Protein 3ZGH (pdb70)

GO terms:
  GO:0009275 Gram-positive-bacterium-type cell wall (C, IDA)
  GO:0044010 single-species biofilm formation (P, IDA)
  GO:0009986 cell surface (C, EXP)
  GO:0052031 symbiont-mediated perturbation of host defense response (P, IMP)
  GO:0005515 protein binding (F, IPI)

Structure (mmCIF, N/CA/C/O backbone):
data_3ZGH
#
_entry.id   3ZGH
#
_cell.length_a   74.510
_cell.length_b   74.510
_cell.length_c   121.190
_cell.angle_alpha   90.00
_cell.angle_beta   90.00
_cell.angle_gamma   90.00
#
_symmetry.space_group_name_H-M   'P 41 2 2'
#
loop_
_entity.id
_entity.type
_entity.pdbx_description
1 polymer 'CELL WALL SURFACE ANCHOR FAMILY PROTEIN'
2 non-polymer 'ACETATE ION'
3 non-polymer GLYCEROL
4 non-polymer 1,2-ETHANEDIOL
5 water water
#
loop_
_atom_site.group_PDB
_atom_site.id
_atom_site.type_symbol
_atom_site.label_atom_id
_atom_site.label_alt_id
_atom_site.label_comp_id
_atom_site.label_asym_id
_atom_site.label_entity_id
_atom_site.label_seq_id
_atom_site.pdbx_PDB_ins_code
_atom_site.Cartn_x
_atom_site.Cartn_y
_atom_site.Cartn_z
_atom_site.occupancy
_atom_site.B_iso_or_equiv
_atom_site.auth_seq_id
_atom_site.auth_comp_id
_atom_site.auth_asym_id
_atom_site.auth_atom_id
_atom_site.pdbx_PDB_model_num
ATOM 1 N N . LEU A 1 22 ? -39.804 -33.897 -29.025 1.00 83.07 202 LEU A N 1
ATOM 2 C CA . LEU A 1 22 ? -39.266 -33.373 -30.278 1.00 81.70 202 LEU A CA 1
ATOM 3 C C . LEU A 1 22 ? -38.020 -32.511 -30.024 1.00 79.16 202 LEU A C 1
ATOM 4 O O . LEU A 1 22 ? -36.910 -32.922 -30.371 1.00 86.24 202 LEU A O 1
ATOM 19 N N . ASN A 1 23 ? -38.186 -31.340 -29.406 1.00 62.39 203 ASN A N 1
ATOM 20 C CA . ASN A 1 23 ? -37.028 -30.502 -29.053 1.00 52.82 203 ASN A CA 1
ATOM 21 C C . ASN A 1 23 ? -36.414 -30.875 -27.699 1.00 45.78 203 ASN A C 1
ATOM 22 O O . ASN A 1 23 ? -36.671 -30.233 -26.673 1.00 47.55 203 ASN A O 1
ATOM 33 N N . ILE A 1 24 ? -35.560 -31.892 -27.720 1.00 39.63 204 ILE A N 1
ATOM 34 C CA . ILE A 1 24 ? -34.964 -32.428 -26.526 1.00 35.25 204 ILE A CA 1
ATOM 35 C C . ILE A 1 24 ? -33.804 -31.526 -26.082 1.00 33.43 204 ILE A C 1
ATOM 36 O O . ILE A 1 24 ? -33.057 -31.009 -26.926 1.00 33.30 204 ILE A O 1
ATOM 52 N N . ALA A 1 25 ? -33.631 -31.393 -24.777 1.00 31.66 205 ALA A N 1
ATOM 53 C CA . ALA A 1 25 ? -32.542 -30.592 -24.220 1.00 34.00 205 ALA A CA 1
ATOM 54 C C . ALA A 1 25 ? -31.197 -31.113 -24.695 1.00 32.53 205 ALA A C 1
ATOM 55 O O . ALA A 1 25 ? -30.984 -32.346 -24.789 1.00 32.71 205 ALA A O 1
ATOM 62 N N . LYS A 1 26 ? -30.283 -30.187 -24.989 1.00 29.02 206 LYS A N 1
ATOM 63 C CA . LYS A 1 26 ? -28.931 -30.544 -25.389 1.00 28.56 206 LYS A CA 1
ATOM 64 C C . LYS A 1 26 ? -28.135 -30.991 -24.185 1.00 28.57 206 LYS A C 1
ATOM 65 O O . LYS A 1 26 ? -27.205 -31.818 -24.316 1.00 30.29 206 LYS A O 1
ATOM 84 N N . SER A 1 27 ? -28.492 -30.490 -22.999 1.00 25.93 207 SER A N 1
ATOM 85 C CA . SER A 1 27 ? -27.830 -30.971 -21.803 1.00 25.33 207 SER A CA 1
ATOM 86 C C . SER A 1 27 ? -28.701 -30.810 -20.571 1.00 24.29 207 SER A C 1
ATOM 87 O O . SER A 1 27 ? -29.646 -29.999 -20.549 1.00 25.40 207 SER A O 1
ATOM 95 N N . GLU A 1 28 ? -28.360 -31.578 -19.553 1.00 23.89 208 GLU A N 1
ATOM 96 C CA . GLU A 1 28 ? -29.060 -31.535 -18.279 1.00 25.40 208 GLU A CA 1
ATOM 97 C C . GLU A 1 28 ? -28.026 -31.636 -17.198 1.00 23.03 208 GLU A C 1
ATOM 98 O O . GLU A 1 28 ? -27.132 -32.523 -17.265 1.00 25.10 208 GLU A O 1
ATOM 110 N N . THR A 1 29 ? -28.154 -30.791 -16.186 1.00 22.09 209 THR A N 1
ATOM 111 C CA . THR A 1 29 ? -27.164 -30.728 -15.107 1.00 24.93 209 THR A CA 1
ATOM 112 C C . THR A 1 29 ? -27.911 -30.813 -13.768 1.00 25.86 209 THR A C 1
ATOM 113 O O . THR A 1 29 ? -28.961 -30.156 -13.603 1.00 28.41 209 THR A O 1
ATOM 124 N N . LYS A 1 30 ? -27.417 -31.630 -12.853 1.00 22.37 210 LYS A N 1
ATOM 125 C CA . LYS A 1 30 ? -27.946 -31.622 -11.501 1.00 22.75 210 LYS A CA 1
ATOM 126 C C . LYS A 1 30 ? -26.834 -31.280 -10.541 1.00 20.53 210 LYS A C 1
ATOM 127 O O . LYS A 1 30 ? -25.688 -31.729 -10.720 1.00 22.20 210 LYS A O 1
ATOM 146 N N . VAL A 1 31 ? -27.153 -30.486 -9.532 1.00 20.52 211 VAL A N 1
ATOM 147 C CA . VAL A 1 31 ? -26.188 -30.191 -8.477 1.00 19.99 211 VAL A CA 1
ATOM 148 C C . VAL A 1 31 ? -26.707 -30.775 -7.162 1.00 21.46 211 VAL A C 1
ATOM 149 O O . VAL A 1 31 ? -27.860 -30.491 -6.741 1.00 23.93 211 VAL A O 1
ATOM 162 N N . TYR A 1 32 ? -25.873 -31.577 -6.512 1.00 23.08 212 TYR A N 1
ATOM 163 C CA . TYR A 1 32 ? -26.179 -32.189 -5.217 1.00 22.39 212 TYR A CA 1
ATOM 164 C C . TYR A 1 32 ? -25.232 -31.578 -4.209 1.00 22.82 212 TYR A C 1
ATOM 165 O O . TYR A 1 32 ? -24.077 -31.277 -4.568 1.00 23.43 212 TYR A O 1
ATOM 183 N N . THR A 1 33 ? -25.684 -31.401 -2.961 1.00 23.24 213 THR A N 1
ATOM 184 C CA . THR A 1 33 ? -24.774 -30.959 -1.901 1.00 24.45 213 THR A CA 1
ATOM 185 C C . THR A 1 33 ? -25.080 -31.803 -0.665 1.00 25.60 213 THR A C 1
ATOM 186 O O . THR A 1 33 ? -26.174 -32.405 -0.553 1.00 26.58 213 THR A O 1
ATOM 197 N N . GLY A 1 34 ? -24.126 -31.860 0.252 1.00 25.36 214 GLY A N 1
ATOM 198 C CA . GLY A 1 34 ? -24.364 -32.555 1.497 1.00 25.45 214 GLY A CA 1
ATOM 199 C C . GLY A 1 34 ? -23.347 -32.058 2.511 1.00 24.15 214 GLY A C 1
ATOM 200 O O . GLY A 1 34 ? -22.514 -31.161 2.238 1.00 24.20 214 GLY A O 1
ATOM 204 N N . GLU A 1 35 ? -23.380 -32.651 3.684 1.00 23.58 215 GLU A N 1
ATOM 205 C CA . GLU A 1 35 ? -22.619 -32.067 4.751 1.00 27.36 215 GLU A CA 1
ATOM 206 C C . GLU A 1 35 ? -22.240 -33.158 5.727 1.00 28.17 215 GLU A C 1
ATOM 207 O O . GLU A 1 35 ? -23.001 -34.122 5.924 1.00 28.28 215 GLU A O 1
ATOM 219 N N . GLY A 1 36 ? -21.061 -33.004 6.315 1.00 28.21 216 GLY A N 1
ATOM 220 C CA . GLY A 1 36 ? -20.610 -33.859 7.391 1.00 30.29 216 GLY A CA 1
ATOM 221 C C . GLY A 1 36 ? -19.975 -33.005 8.477 1.00 31.44 216 GLY A C 1
ATOM 222 O O . GLY A 1 36 ? -20.230 -31.804 8.550 1.00 31.97 216 GLY A O 1
ATOM 226 N N . VAL A 1 37 ? -19.165 -33.631 9.330 1.00 31.61 217 VAL A N 1
ATOM 227 C CA . VAL A 1 37 ? -18.582 -32.949 10.470 1.00 32.68 217 VAL A CA 1
ATOM 228 C C . VAL A 1 37 ? -17.092 -33.220 10.493 1.00 31.78 217 VAL A C 1
ATOM 229 O O . VAL A 1 37 ? -16.648 -34.382 10.497 1.00 33.12 217 VAL A O 1
ATOM 242 N N . ASP A 1 38 ? -16.312 -32.156 10.488 1.00 30.50 218 ASP A N 1
ATOM 243 C CA . ASP A 1 38 ? -14.863 -32.287 10.728 1.00 31.56 218 ASP A CA 1
ATOM 244 C C . ASP A 1 38 ? -14.658 -32.544 12.221 1.00 34.72 218 ASP A C 1
ATOM 245 O O . ASP A 1 38 ? -14.923 -31.655 13.022 1.00 35.54 218 ASP A O 1
ATOM 254 N N . SER A 1 39 ? -14.211 -33.762 12.570 1.00 37.60 219 SER A N 1
ATOM 255 C CA . SER A 1 39 ? -14.012 -34.240 13.967 1.00 42.60 219 SER A CA 1
ATOM 256 C C . SER A 1 39 ? -12.999 -33.448 14.772 1.00 42.56 219 SER A C 1
ATOM 257 O O . SER A 1 39 ? -13.034 -33.438 16.011 1.00 44.32 219 SER A O 1
ATOM 265 N N . VAL A 1 40 ? -12.032 -32.862 14.081 1.00 41.67 220 VAL A N 1
ATOM 266 C CA . VAL A 1 40 ? -10.945 -32.200 14.773 1.00 41.87 220 VAL A CA 1
ATOM 267 C C . VAL A 1 40 ? -11.373 -30.812 15.198 1.00 40.70 220 VAL A C 1
ATOM 268 O O . VAL A 1 40 ? -11.130 -30.410 16.325 1.00 43.27 220 VAL A O 1
ATOM 281 N N . TYR A 1 41 ? -11.987 -30.071 14.293 1.00 36.61 221 TYR A N 1
ATOM 282 C CA . TYR A 1 41 ? -12.348 -28.688 14.580 1.00 38.17 221 TYR A CA 1
ATOM 283 C C . TYR A 1 41 ? -13.833 -28.528 14.959 1.00 40.30 221 TYR A C 1
ATOM 284 O O . TYR A 1 41 ? -14.260 -27.442 15.322 1.00 41.84 221 TYR A O 1
ATOM 302 N N . ARG A 1 42 ? -14.599 -29.618 14.873 1.00 37.94 222 ARG A N 1
ATOM 303 C CA . ARG A 1 42 ? -16.020 -29.635 15.270 1.00 36.51 222 ARG A CA 1
ATOM 304 C C . ARG A 1 42 ? -16.781 -28.546 14.527 1.00 34.91 222 ARG A C 1
ATOM 305 O O . ARG A 1 42 ? -17.477 -27.714 15.124 1.00 37.30 222 ARG A O 1
ATOM 326 N N . VAL A 1 43 ? -16.630 -28.554 13.204 1.00 32.53 223 VAL A N 1
ATOM 327 C CA . VAL A 1 43 ? -17.312 -27.608 12.351 1.00 31.56 223 VAL A CA 1
ATOM 328 C C . VAL A 1 43 ? -17.880 -28.422 11.205 1.00 31.87 223 VAL A C 1
ATOM 329 O O . VAL A 1 43 ? -17.424 -29.543 10.956 1.00 33.12 223 VAL A O 1
ATOM 342 N N . PRO A 1 44 ? -18.866 -27.876 10.497 1.00 31.32 224 PRO A N 1
ATOM 343 C CA . PRO A 1 44 ? -19.358 -28.594 9.317 1.00 30.38 224 PRO A CA 1
ATOM 344 C C . PRO A 1 44 ? -18.338 -28.589 8.198 1.00 28.42 224 PRO A C 1
ATOM 345 O O . PRO A 1 44 ? -17.531 -27.670 8.097 1.00 29.13 224 PRO A O 1
ATOM 356 N N . ILE A 1 45 ? -18.402 -29.601 7.349 1.00 26.43 225 ILE A N 1
ATOM 357 C CA . ILE A 1 45 ? -17.655 -29.606 6.098 1.00 25.08 225 ILE A CA 1
ATOM 358 C C . ILE A 1 45 ? -18.697 -29.996 5.063 1.00 25.20 225 ILE A C 1
ATOM 359 O O . ILE A 1 45 ? -19.653 -30.725 5.400 1.00 26.48 225 ILE A O 1
ATOM 375 N N . TYR A 1 46 ? -18.550 -29.495 3.840 1.00 23.78 226 TYR A N 1
ATOM 376 C CA . TYR A 1 46 ? -19.563 -29.672 2.819 1.00 23.83 226 TYR A CA 1
ATOM 377 C C . TYR A 1 46 ? -18.990 -30.300 1.564 1.00 23.59 226 TYR A C 1
ATOM 378 O O . TYR A 1 46 ? -17.756 -30.240 1.330 1.00 24.40 226 TYR A O 1
ATOM 396 N N . TYR A 1 47 ? -19.872 -30.907 0.758 1.00 22.47 227 TYR A N 1
ATOM 397 C CA . TYR A 1 47 ? -19.492 -31.225 -0.617 1.00 21.30 227 TYR A CA 1
ATOM 398 C C . TYR A 1 47 ? -20.545 -30.725 -1.587 1.00 21.23 227 TYR A C 1
ATOM 399 O O . TYR A 1 47 ? -21.721 -30.454 -1.225 1.00 24.56 227 TYR A O 1
ATOM 417 N N . LYS A 1 48 ? -20.087 -30.568 -2.827 1.00 21.88 228 LYS A N 1
ATOM 418 C CA . LYS A 1 48 ? -20.959 -30.298 -3.941 1.00 22.67 228 LYS A CA 1
ATOM 419 C C . LYS A 1 48 ? -20.568 -31.299 -5.035 1.00 23.88 228 LYS A C 1
ATOM 420 O O . LYS A 1 48 ? -19.376 -31.550 -5.262 1.00 24.98 228 LYS A O 1
ATOM 439 N N . LEU A 1 49 ? -21.571 -31.880 -5.690 1.00 23.57 229 LEU A N 1
ATOM 440 C CA . LEU A 1 49 ? -21.325 -32.732 -6.835 1.00 22.93 229 LEU A CA 1
ATOM 441 C C . LEU A 1 49 ? -22.221 -32.212 -7.965 1.00 22.41 229 LEU A C 1
ATOM 442 O O . LEU A 1 49 ? -23.475 -32.210 -7.842 1.00 24.28 229 LEU A O 1
ATOM 458 N N . LYS A 1 50 ? -21.587 -31.734 -9.033 1.00 21.06 230 LYS A N 1
ATOM 459 C CA . LYS A 1 50 ? -22.310 -31.295 -10.206 1.00 22.19 230 LYS A CA 1
ATOM 460 C C . LYS A 1 50 ? -22.156 -32.378 -11.273 1.00 21.74 230 LYS A C 1
ATOM 461 O O . LYS A 1 50 ? -21.040 -32.825 -11.532 1.00 23.95 230 LYS A O 1
ATOM 480 N N . VAL A 1 51 ? -23.268 -32.821 -11.867 1.00 21.88 231 VAL A N 1
ATOM 481 C CA . VAL A 1 51 ? -23.229 -33.837 -12.905 1.00 21.82 231 VAL A CA 1
ATOM 482 C C . VAL A 1 51 ? -24.021 -33.353 -14.145 1.00 21.42 231 VAL A C 1
ATOM 483 O O . VAL A 1 51 ? -25.228 -33.017 -14.061 1.00 21.80 231 VAL A O 1
ATOM 496 N N . THR A 1 52 ? -23.314 -33.277 -15.271 1.00 22.67 232 THR A N 1
ATOM 497 C CA . THR A 1 52 ? -23.883 -32.815 -16.527 1.00 21.93 232 THR A CA 1
ATOM 498 C C . THR A 1 52 ? -23.897 -33.988 -17.496 1.00 24.39 232 THR A C 1
ATOM 499 O O . THR A 1 52 ? -22.906 -34.683 -17.659 1.00 26.20 232 THR A O 1
ATOM 510 N N . ASN A 1 53 ? -25.040 -34.192 -18.126 1.00 24.49 233 ASN A N 1
ATOM 511 C CA . ASN A 1 53 ? -25.234 -35.183 -19.155 1.00 24.73 233 ASN A CA 1
ATOM 512 C C . ASN A 1 53 ? -25.495 -34.401 -20.440 1.00 26.93 233 ASN A C 1
ATOM 513 O O . ASN A 1 53 ? -26.524 -33.683 -20.547 1.00 27.24 233 ASN A O 1
ATOM 524 N N . ASP A 1 54 ? -24.568 -34.482 -21.397 1.00 27.99 234 ASP A N 1
ATOM 525 C CA . ASP A 1 54 ? -24.776 -33.815 -22.687 1.00 31.03 234 ASP A CA 1
ATOM 526 C C . ASP A 1 54 ? -25.133 -34.812 -23.771 1.00 33.10 234 ASP A C 1
ATOM 527 O O . ASP A 1 54 ? -25.084 -34.479 -24.947 1.00 33.99 234 ASP A O 1
ATOM 536 N N . GLY A 1 55 ? -25.487 -36.038 -23.380 1.00 34.10 235 GLY A N 1
ATOM 537 C CA . GLY A 1 55 ? -25.831 -37.072 -24.351 1.00 35.71 235 GLY A CA 1
ATOM 538 C C . GLY A 1 55 ? -24.656 -37.946 -24.803 1.00 34.47 235 GLY A C 1
ATOM 539 O O . GLY A 1 55 ? -24.866 -39.088 -25.175 1.00 35.47 235 GLY A O 1
ATOM 543 N N . SER A 1 56 ? -23.436 -37.418 -24.767 1.00 32.22 236 SER A N 1
ATOM 544 C CA . SER A 1 56 ? -22.243 -38.190 -25.129 1.00 35.43 236 SER A CA 1
ATOM 545 C C . SER A 1 56 ? -21.501 -38.696 -23.890 1.00 30.97 236 SER A C 1
ATOM 546 O O . SER A 1 56 ? -20.942 -39.801 -23.906 1.00 29.75 236 SER A O 1
ATOM 554 N N . LYS A 1 57 ? -2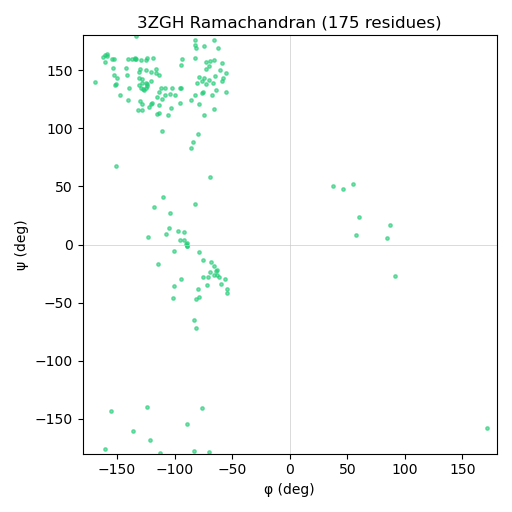1.503 -37.881 -22.828 1.00 25.26 237 LYS A N 1
ATOM 555 C CA . LYS A 1 57 ? -20.795 -38.226 -21.619 1.00 27.18 237 LYS A CA 1
ATOM 556 C C . LYS A 1 57 ? -21.432 -37.584 -20.398 1.00 25.65 237 LYS A C 1
ATOM 557 O O . LYS A 1 57 ? -22.202 -36.594 -20.510 1.00 27.43 237 LYS A O 1
ATOM 576 N N . LEU A 1 58 ? -21.136 -38.148 -19.238 1.00 23.58 238 LEU A N 1
ATOM 577 C CA . LEU A 1 58 ? -21.414 -37.467 -17.994 1.00 24.04 238 LEU A CA 1
ATOM 578 C C . LEU A 1 58 ? -20.135 -36.756 -17.576 1.00 24.99 238 LEU A C 1
ATOM 579 O O . LEU A 1 58 ? -19.046 -37.358 -17.661 1.00 27.46 238 LEU A O 1
ATOM 595 N N . THR A 1 59 ? -20.262 -35.500 -17.156 1.00 23.87 239 THR A N 1
ATOM 596 C CA . THR A 1 59 ? -19.149 -34.765 -16.544 1.00 24.56 239 THR A CA 1
ATOM 597 C C . THR A 1 59 ? -19.469 -34.564 -15.071 1.00 23.45 239 THR A C 1
ATOM 598 O O . THR A 1 59 ? -20.536 -34.032 -14.716 1.00 24.64 239 THR A O 1
ATOM 609 N N . PHE A 1 60 ? -18.549 -35.006 -14.226 1.00 23.33 240 PHE A N 1
ATOM 610 C CA . PHE A 1 60 ? -18.679 -34.904 -12.779 1.00 22.10 240 PHE A CA 1
ATOM 611 C C . PHE A 1 60 ? -17.704 -33.843 -12.260 1.00 23.81 240 PHE A C 1
ATOM 612 O O . PHE A 1 60 ? -16.514 -33.845 -12.650 1.00 25.45 240 PHE A O 1
ATOM 629 N N . THR A 1 61 ? -18.173 -32.967 -11.365 1.00 24.42 241 THR A N 1
ATOM 630 C CA . THR A 1 61 ? -17.306 -31.998 -10.684 1.00 23.14 241 THR A CA 1
ATOM 631 C C . THR A 1 61 ? -17.646 -32.072 -9.189 1.00 24.02 241 THR A C 1
ATOM 632 O O . THR A 1 61 ? -18.773 -31.764 -8.770 1.00 26.20 241 THR A O 1
ATOM 643 N N . TYR A 1 62 ? -16.663 -32.497 -8.407 1.00 24.56 242 TYR A N 1
ATOM 644 C CA . TYR A 1 62 ? -16.824 -32.808 -7.002 1.00 23.31 242 TYR A CA 1
ATOM 645 C C . TYR A 1 62 ? -15.931 -31.924 -6.150 1.00 21.65 242 TYR A C 1
ATOM 646 O O . TYR A 1 62 ? -14.718 -31.950 -6.320 1.00 25.30 242 TYR A O 1
ATOM 664 N N . THR A 1 63 ? -16.514 -31.176 -5.224 1.00 22.35 243 THR A N 1
ATOM 665 C CA . THR A 1 63 ? -15.781 -30.196 -4.427 1.00 23.45 243 THR A CA 1
ATOM 666 C C . THR A 1 63 ? -16.041 -30.464 -2.954 1.00 23.96 243 THR A C 1
ATOM 667 O O . THR A 1 63 ? -17.190 -30.655 -2.564 1.00 27.36 243 THR A O 1
ATOM 678 N N . VAL A 1 64 ? -14.982 -30.488 -2.153 1.00 22.84 244 VAL A N 1
ATOM 679 C CA . VAL A 1 64 ? -15.114 -30.534 -0.703 1.00 22.23 244 VAL A CA 1
ATOM 680 C C . VAL A 1 64 ? -14.623 -29.196 -0.167 1.00 22.15 244 VAL A C 1
ATOM 681 O O . VAL A 1 64 ? -13.593 -28.698 -0.607 1.00 23.61 244 VAL A O 1
ATOM 694 N N . THR A 1 65 ? -15.363 -28.595 0.757 1.00 24.23 245 THR A N 1
ATOM 695 C CA . THR A 1 65 ? -15.060 -27.249 1.208 1.00 24.54 245 THR A CA 1
ATOM 696 C C . THR A 1 65 ? -15.703 -26.962 2.562 1.00 25.19 245 THR A C 1
ATOM 697 O O . THR A 1 65 ? -16.703 -27.600 2.931 1.00 25.11 245 THR A O 1
ATOM 708 N N . TYR A 1 66 ? -15.145 -25.986 3.285 1.00 23.94 246 TYR A N 1
ATOM 709 C CA . TYR A 1 66 ? -15.750 -25.529 4.516 1.00 25.08 246 TYR A CA 1
ATOM 710 C C . TYR A 1 66 ? -16.752 -24.408 4.294 1.00 27.02 246 TYR A C 1
ATOM 711 O O . TYR A 1 66 ? -17.372 -23.941 5.253 1.00 27.13 246 TYR A O 1
ATOM 729 N N . VAL A 1 67 ? -16.927 -23.987 3.039 1.00 27.20 247 VAL A N 1
ATOM 730 C CA . VAL A 1 67 ? -17.920 -22.967 2.690 1.00 26.67 247 VAL A CA 1
ATOM 731 C C . VAL A 1 67 ? -19.283 -23.640 2.456 1.00 26.15 247 VAL A C 1
ATOM 732 O O . VAL A 1 67 ? -19.402 -24.568 1.651 1.00 25.64 247 VAL A O 1
ATOM 745 N N . ASN A 1 68 ? -20.293 -23.190 3.188 1.00 26.10 248 ASN A N 1
ATOM 746 C CA . ASN A 1 68 ? -21.644 -23.708 3.026 1.00 26.63 248 ASN A CA 1
ATOM 747 C C . ASN A 1 68 ? -22.193 -23.340 1.643 1.00 27.20 248 ASN A C 1
ATOM 748 O O . ASN A 1 68 ? -22.362 -22.159 1.344 1.00 28.27 248 ASN A O 1
ATOM 759 N N . PRO A 1 69 ? -22.478 -24.333 0.790 1.00 28.11 249 PRO A N 1
ATOM 760 C CA . PRO A 1 69 ? -22.867 -23.953 -0.575 1.00 29.78 249 PRO A CA 1
ATOM 761 C C . PRO A 1 69 ? -24.186 -23.200 -0.620 1.00 34.05 249 PRO A C 1
ATOM 762 O O . PRO A 1 69 ? -24.479 -22.525 -1.608 1.00 36.33 249 PRO A O 1
ATOM 773 N N . LYS A 1 70 ? -24.994 -23.304 0.430 1.00 34.35 250 LYS A N 1
ATOM 774 C CA . LYS A 1 70 ? -26.306 -22.646 0.419 1.00 35.02 250 LYS A CA 1
ATOM 775 C C . LYS A 1 70 ? -26.172 -21.128 0.552 1.00 37.34 250 LYS A C 1
ATOM 776 O O . LYS A 1 70 ? -26.963 -20.373 -0.004 1.00 40.21 250 LYS A O 1
ATOM 795 N N . THR A 1 71 ? -25.184 -20.685 1.319 1.00 36.31 251 THR A N 1
ATOM 796 C CA . THR A 1 71 ? -25.022 -19.282 1.653 1.00 38.79 251 THR A CA 1
ATOM 797 C C . THR A 1 71 ? -23.743 -18.691 1.051 1.00 37.41 251 THR A C 1
ATOM 798 O O . THR A 1 71 ? -23.563 -17.465 1.037 1.00 38.70 251 THR A O 1
ATOM 809 N N . ASN A 1 72 ? -22.829 -19.563 0.631 1.00 34.91 252 ASN A N 1
ATOM 810 C CA . ASN A 1 72 ? -21.496 -19.117 0.253 1.00 37.88 252 ASN A CA 1
ATOM 811 C C . ASN A 1 72 ? -20.736 -18.435 1.374 1.00 37.77 252 ASN A C 1
ATOM 812 O O . ASN A 1 72 ? -19.840 -17.641 1.113 1.00 39.19 252 ASN A O 1
ATOM 823 N N . ASP A 1 73 ? -21.088 -18.731 2.622 1.00 38.80 253 ASP A N 1
ATOM 824 C CA . ASP A 1 73 ? -20.360 -18.218 3.779 1.00 42.91 253 ASP A CA 1
ATOM 825 C C . ASP A 1 73 ? -19.461 -19.322 4.346 1.00 37.65 253 ASP A C 1
ATOM 826 O O . ASP A 1 73 ? -19.886 -20.482 4.483 1.00 33.76 253 ASP A O 1
ATOM 835 N N . LEU A 1 74 ? -18.218 -18.961 4.642 1.00 37.66 254 LEU A N 1
ATOM 836 C CA . LEU A 1 74 ? -17.273 -19.863 5.280 1.00 36.49 254 LEU A CA 1
ATOM 837 C C . LEU A 1 74 ? -17.633 -20.003 6.766 1.00 39.24 254 LEU A C 1
ATOM 838 O O . LEU A 1 74 ? -17.820 -19.000 7.446 1.00 40.46 254 LEU A O 1
ATOM 854 N N . GLY A 1 75 ? -17.695 -21.240 7.264 1.00 39.40 255 GLY A N 1
ATOM 855 C CA . GLY A 1 75 ? -17.875 -21.479 8.688 1.00 39.93 255 GLY A CA 1
ATOM 856 C C . GLY A 1 75 ? -16.697 -20.918 9.481 1.00 40.52 255 GLY A C 1
ATOM 857 O O . GLY A 1 75 ? -15.681 -20.521 8.914 1.00 39.82 255 GLY A O 1
ATOM 861 N N . ASN A 1 76 ? -16.823 -20.864 10.799 1.00 42.45 256 ASN A N 1
ATOM 862 C CA . ASN A 1 76 ? -15.768 -20.309 11.617 1.00 46.63 256 ASN A CA 1
ATOM 863 C C . ASN A 1 76 ? -14.656 -21.332 11.815 1.00 43.65 256 ASN A C 1
ATOM 864 O O . ASN A 1 76 ? -14.734 -22.190 12.700 1.00 44.06 256 ASN A O 1
ATOM 875 N N . ILE A 1 77 ? -13.620 -21.261 10.983 1.00 42.33 257 ILE A N 1
ATOM 876 C CA . ILE A 1 77 ? -12.490 -22.169 11.135 1.00 39.22 257 ILE A CA 1
ATOM 877 C C . ILE A 1 77 ? -11.228 -21.359 11.424 1.00 40.45 257 ILE A C 1
ATOM 878 O O . ILE A 1 77 ? -10.121 -21.745 11.045 1.00 41.19 257 ILE A O 1
ATOM 894 N N . SER A 1 78 ? -11.403 -20.231 12.109 1.00 42.40 258 SER A N 1
ATOM 895 C CA . SER A 1 78 ? -10.302 -19.313 12.330 1.00 46.02 258 SER A CA 1
ATOM 896 C C . SER A 1 78 ? -9.206 -19.984 13.165 1.00 47.36 258 SER A C 1
ATOM 897 O O . SER A 1 78 ? -8.060 -19.571 13.119 1.00 50.78 258 SER A O 1
ATOM 905 N N . SER A 1 79 ? -9.549 -21.025 13.912 1.00 47.77 259 SER A N 1
ATOM 906 C CA . SER A 1 79 ? -8.543 -21.692 14.721 1.00 51.39 259 SER A CA 1
ATOM 907 C C . SER A 1 79 ? -7.873 -22.876 13.978 1.00 49.73 259 SER A C 1
ATOM 908 O O . SER A 1 79 ? -7.040 -23.588 14.547 1.00 51.49 259 SER A O 1
ATOM 916 N N . MET A 1 80 ? -8.227 -23.073 12.711 1.00 44.24 260 MET A N 1
ATOM 917 C CA . MET A 1 80 ? -7.631 -24.159 11.938 1.00 39.35 260 MET A CA 1
ATOM 918 C C . MET A 1 80 ? -6.162 -23.860 11.723 1.00 37.25 260 MET A C 1
ATOM 919 O O . MET A 1 80 ? -5.789 -22.760 11.348 1.00 38.80 260 MET A O 1
ATOM 933 N N . ARG A 1 81 ? -5.298 -24.813 12.035 1.00 35.60 261 ARG A N 1
ATOM 934 C CA . ARG A 1 81 ? -3.877 -24.612 11.778 1.00 36.88 261 ARG A CA 1
ATOM 935 C C . ARG A 1 81 ? -3.562 -24.626 10.264 1.00 36.62 261 ARG A C 1
ATOM 936 O O . ARG A 1 81 ? -4.175 -25.381 9.488 1.00 34.25 261 ARG A O 1
ATOM 957 N N . PRO A 1 82 ? -2.635 -23.753 9.827 1.00 40.73 262 PRO A N 1
ATOM 958 C CA . PRO A 1 82 ? -2.394 -23.634 8.382 1.00 38.24 262 PRO A CA 1
ATOM 959 C C . PRO A 1 82 ? -1.949 -24.946 7.749 1.00 35.98 262 PRO A C 1
ATOM 960 O O . PRO A 1 82 ? -2.255 -25.158 6.577 1.00 36.79 262 PRO A O 1
ATOM 971 N N . GLY A 1 83 ? -1.195 -25.780 8.476 1.00 35.00 263 GLY A N 1
ATOM 972 C CA . GLY A 1 83 ? -0.705 -27.032 7.923 1.00 35.25 263 GLY A CA 1
ATOM 973 C C . GLY A 1 83 ? -1.602 -28.251 8.114 1.00 36.22 263 GLY A C 1
ATOM 974 O O . GLY A 1 83 ? -1.221 -29.350 7.685 1.00 37.70 263 GLY A O 1
ATOM 978 N N . TYR A 1 84 ? -2.769 -28.086 8.764 1.00 33.82 264 TYR A N 1
ATOM 979 C CA . TYR A 1 84 ? -3.797 -29.130 8.783 1.00 32.92 264 TYR A CA 1
ATOM 980 C C . TYR A 1 84 ? -4.104 -29.457 7.343 1.00 34.61 264 TYR A C 1
ATOM 981 O O . TYR A 1 84 ? -4.045 -28.570 6.506 1.00 35.22 264 TYR A O 1
ATOM 999 N N . SER A 1 85 ? -4.449 -30.699 7.030 1.00 33.92 265 SER A N 1
ATOM 1000 C CA . SER A 1 85 ? -4.730 -31.046 5.646 1.00 34.35 265 SER A CA 1
ATOM 1001 C C . SER A 1 85 ? -5.751 -32.163 5.510 1.00 30.64 265 SER A C 1
ATOM 1002 O O . SER A 1 85 ? -5.738 -33.114 6.317 1.00 31.53 265 SER A O 1
ATOM 1010 N N . ILE A 1 86 ? -6.598 -32.069 4.484 1.00 26.53 266 ILE A N 1
ATOM 1011 C CA . ILE A 1 86 ? -7.611 -33.108 4.229 1.00 29.46 266 ILE A CA 1
ATOM 1012 C C . ILE A 1 86 ? -7.542 -33.692 2.808 1.00 29.60 266 ILE A C 1
ATOM 1013 O O . ILE A 1 86 ? -7.130 -33.004 1.880 1.00 29.19 266 ILE A O 1
ATOM 1029 N N . TYR A 1 87 ? -7.932 -34.964 2.669 1.00 30.32 267 TYR A N 1
ATOM 1030 C CA . TYR A 1 87 ? -8.157 -35.606 1.358 1.00 29.98 267 TYR A CA 1
ATOM 1031 C C . TYR A 1 87 ? -9.638 -35.512 0.989 1.00 30.47 267 TYR A C 1
ATOM 1032 O O . TYR A 1 87 ? -10.485 -35.436 1.884 1.00 31.47 267 TYR A O 1
ATOM 1050 N N . ASN A 1 88 ? -9.970 -35.540 -0.314 1.00 29.37 268 ASN A N 1
ATOM 1051 C CA . ASN A 1 88 ? -11.373 -35.653 -0.749 1.00 26.74 268 ASN A CA 1
ATOM 1052 C C . ASN A 1 88 ? -11.675 -37.05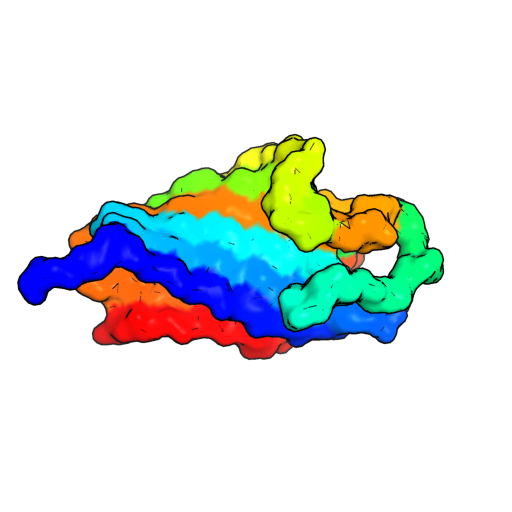3 -1.331 1.00 29.00 268 ASN A C 1
ATOM 1053 O O . ASN A 1 88 ? -12.733 -37.275 -1.917 1.00 30.05 268 ASN A O 1
ATOM 1064 N N . SER A 1 89 ? -10.750 -37.998 -1.194 1.00 32.00 269 SER A N 1
ATOM 1065 C CA . SER A 1 89 ? -11.014 -39.332 -1.712 1.00 35.60 269 SER A CA 1
ATOM 1066 C C . SER A 1 89 ? -10.458 -40.370 -0.775 1.00 37.81 269 SER A C 1
ATOM 1067 O O . SER A 1 89 ? -9.440 -40.135 -0.141 1.00 35.97 269 SER A O 1
ATOM 1075 N N . GLY A 1 90 ? -11.135 -41.504 -0.664 1.00 43.73 270 GLY A N 1
ATOM 1076 C CA . GLY A 1 90 ? -10.612 -42.590 0.156 1.00 51.78 270 GLY A CA 1
ATOM 1077 C C . GLY A 1 90 ? -9.578 -43.450 -0.568 1.00 61.14 270 GLY A C 1
ATOM 1078 O O . GLY A 1 90 ? -9.341 -43.301 -1.760 1.00 64.85 270 GLY A O 1
ATOM 1082 N N . THR A 1 91 ? -8.931 -44.356 0.145 1.00 63.17 271 THR A N 1
ATOM 1083 C CA . THR A 1 91 ? -8.093 -45.339 -0.535 1.00 68.59 271 THR A CA 1
ATOM 1084 C C . THR A 1 91 ? -8.995 -46.397 -1.183 1.00 59.25 271 THR A C 1
ATOM 1085 O O . THR A 1 91 ? -10.082 -46.111 -1.684 1.00 44.90 271 THR A O 1
ATOM 1096 N N . SER A 1 92 ? -8.585 -47.648 -1.136 1.00 82.24 272 SER A N 1
ATOM 1097 C CA . SER A 1 92 ? -9.591 -48.689 -1.193 1.00 95.54 272 SER A CA 1
ATOM 1098 C C . SER A 1 92 ? -10.145 -48.845 0.236 1.00 95.32 272 SER A C 1
ATOM 1099 O O . SER A 1 92 ? -10.461 -49.945 0.699 1.00 99.98 272 SER A O 1
ATOM 1107 N N . THR A 1 93 ? -10.203 -47.696 0.921 1.00 84.48 273 THR A N 1
ATOM 1108 C CA . THR A 1 93 ? -10.999 -47.463 2.123 1.00 80.84 273 THR A CA 1
ATOM 1109 C C . THR A 1 93 ? -12.497 -47.395 1.814 1.00 72.41 273 THR A C 1
ATOM 1110 O O . THR A 1 93 ? -13.338 -47.692 2.673 1.00 75.05 273 THR A O 1
ATOM 1121 N N . GLN A 1 94 ? -12.835 -46.975 0.598 1.00 63.90 274 GLN A N 1
ATOM 1122 C CA . GLN A 1 94 ? -14.218 -47.066 0.161 1.00 60.46 274 GLN A CA 1
ATOM 1123 C C . GLN A 1 94 ? -14.365 -46.783 -1.323 1.00 50.35 274 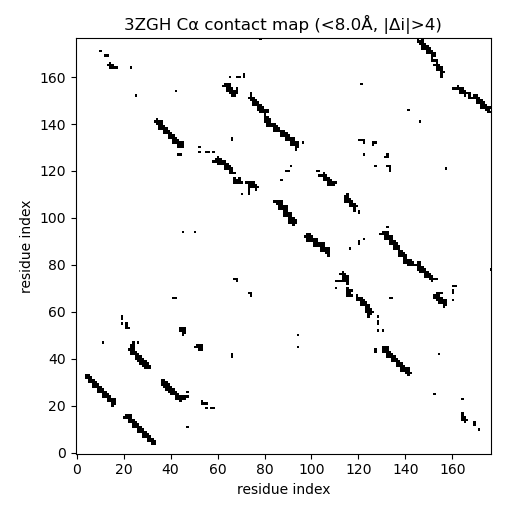GLN A C 1
ATOM 1124 O O . GLN A 1 94 ? -13.729 -45.879 -1.871 1.00 45.55 274 GLN A O 1
ATOM 1138 N N . THR A 1 95 ? -15.226 -47.555 -1.959 1.00 46.18 275 THR A N 1
ATOM 1139 C CA . THR A 1 95 ? -15.678 -47.229 -3.302 1.00 43.01 275 THR A CA 1
ATOM 1140 C C . THR A 1 95 ? -16.259 -45.826 -3.319 1.00 39.72 275 THR A C 1
ATOM 1141 O O . THR A 1 95 ? -17.066 -45.494 -2.467 1.00 41.27 275 THR A O 1
ATOM 1152 N N . MET A 1 96 ? -15.849 -44.993 -4.274 1.00 36.25 276 MET A N 1
ATOM 1153 C CA . MET A 1 96 ? -16.412 -43.653 -4.410 1.00 36.19 276 MET A CA 1
ATOM 1154 C C . MET A 1 96 ? -17.561 -43.605 -5.422 1.00 32.72 276 MET A C 1
ATOM 1155 O O . MET A 1 96 ? -18.417 -42.737 -5.336 1.00 30.40 276 MET A O 1
ATOM 1169 N N . LEU A 1 97 ? -17.517 -44.475 -6.423 1.00 32.41 277 LEU A N 1
ATOM 1170 C CA . LEU A 1 97 ? -18.378 -44.314 -7.600 1.00 30.63 277 LEU A CA 1
ATOM 1171 C C . LEU A 1 97 ? -18.767 -45.684 -8.154 1.00 31.66 277 LEU A C 1
ATOM 1172 O O . LEU A 1 97 ? -17.920 -46.540 -8.360 1.00 32.85 277 LEU A O 1
ATOM 1188 N N . THR A 1 98 ? -20.056 -45.907 -8.357 1.00 32.13 278 THR A N 1
ATOM 1189 C CA . THR A 1 98 ? -20.489 -47.118 -9.060 1.00 35.35 278 THR A CA 1
ATOM 1190 C C . THR A 1 98 ? -21.242 -46.611 -10.280 1.00 34.46 278 THR A C 1
ATOM 1191 O O . THR A 1 98 ? -21.829 -45.514 -10.243 1.00 32.97 278 THR A O 1
ATOM 1202 N N . LEU A 1 99 ? -21.182 -47.369 -11.373 1.00 35.89 279 LEU A N 1
ATOM 1203 C CA . LEU A 1 99 ? -21.672 -46.883 -12.665 1.00 36.85 279 LEU A CA 1
ATOM 1204 C C . LEU A 1 99 ? -22.629 -47.890 -13.280 1.00 37.62 279 LEU A C 1
ATOM 1205 O O . LEU A 1 99 ? -22.401 -49.103 -13.201 1.00 38.02 279 LEU A O 1
ATOM 1221 N N . GLY A 1 100 ? -23.709 -47.397 -13.870 1.00 36.86 280 GLY A N 1
ATOM 1222 C CA . GLY A 1 100 ? -24.639 -48.273 -14.549 1.00 39.30 280 GLY A CA 1
ATOM 1223 C C . GLY A 1 100 ? -24.039 -48.954 -15.775 1.00 38.92 280 GLY A C 1
ATOM 1224 O O . GLY A 1 100 ? -22.918 -48.656 -16.191 1.00 37.46 280 GLY A O 1
ATOM 1228 N N . SER A 1 101 ? -24.828 -49.838 -16.377 1.00 39.17 281 SER A N 1
ATOM 1229 C CA . SER A 1 101 ? -24.380 -50.699 -17.466 1.00 42.16 281 SER A CA 1
ATOM 1230 C C . SER A 1 101 ? -24.006 -50.004 -18.781 1.00 39.99 281 SER A C 1
ATOM 1231 O O . SER A 1 101 ? -23.179 -50.535 -19.533 1.00 40.36 281 SER A O 1
ATOM 1239 N N . ASP A 1 102 ? -24.583 -48.826 -19.047 1.00 37.99 282 ASP A N 1
ATOM 1240 C CA . ASP A 1 102 ? -24.286 -48.114 -20.292 1.00 37.32 282 ASP A CA 1
ATOM 1241 C C . ASP A 1 102 ? -23.467 -46.856 -20.039 1.00 36.72 282 ASP A C 1
ATOM 1242 O O . ASP A 1 102 ? -23.709 -45.782 -20.631 1.00 35.36 282 ASP A O 1
ATOM 1251 N N . LEU A 1 103 ? -22.506 -46.993 -19.132 1.00 35.68 283 LEU A N 1
ATOM 1252 C CA . LEU A 1 103 ? -21.516 -45.955 -18.900 1.00 33.56 283 LEU A CA 1
ATOM 1253 C C . LEU A 1 103 ? -20.176 -46.622 -19.089 1.00 36.39 283 LEU A C 1
ATOM 1254 O O . LEU A 1 103 ? -19.979 -47.765 -18.649 1.00 39.46 283 LEU A O 1
ATOM 1270 N N . GLY A 1 104 ? -19.259 -45.934 -19.752 1.00 35.90 284 GLY A N 1
ATOM 1271 C CA . GLY A 1 104 ? -17.992 -46.549 -20.056 1.00 37.68 284 GLY A CA 1
ATOM 1272 C C . GLY A 1 104 ? -16.992 -46.331 -18.951 1.00 38.79 284 GLY A C 1
ATOM 1273 O O . GLY A 1 104 ? -17.327 -46.080 -17.776 1.00 38.70 284 GLY A O 1
ATOM 1277 N N . LYS A 1 105 ? -15.738 -46.369 -19.356 1.00 41.12 285 LYS A N 1
ATOM 1278 C CA . LYS A 1 105 ? -14.638 -46.257 -18.423 1.00 43.09 285 LYS A CA 1
ATOM 1279 C C . LYS A 1 105 ? -14.388 -44.787 -18.115 1.00 40.63 285 LYS A C 1
ATOM 1280 O O . LYS A 1 105 ? -14.272 -43.962 -19.029 1.00 40.14 285 LYS A O 1
ATOM 1299 N N . PRO A 1 106 ? -14.324 -44.438 -16.820 1.00 40.61 286 PRO A N 1
ATOM 1300 C CA . PRO A 1 106 ? -14.088 -43.033 -16.459 1.00 39.11 286 PRO A CA 1
ATOM 1301 C C . PRO A 1 106 ? -12.759 -42.509 -17.001 1.00 38.28 286 PRO A C 1
ATOM 1302 O O . PRO A 1 1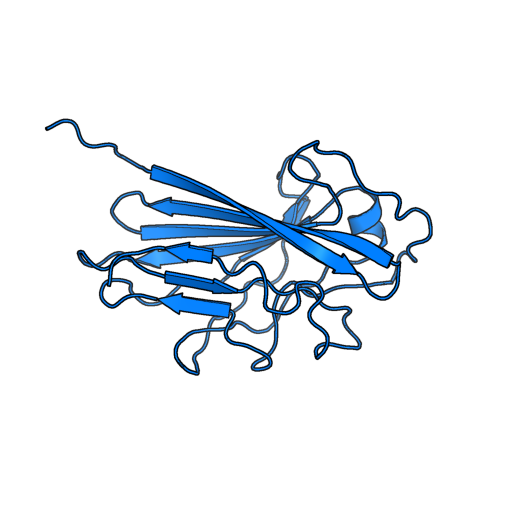06 ? -11.818 -43.292 -17.165 1.00 39.06 286 PRO A O 1
ATOM 1313 N N . SER A 1 107 ? -12.688 -41.210 -17.281 1.00 35.24 287 SER A N 1
ATOM 1314 C CA . SER A 1 107 ? -11.437 -40.565 -17.653 1.00 36.00 287 SER A CA 1
ATOM 1315 C C . SER A 1 107 ? -10.510 -40.492 -16.430 1.00 36.12 287 SER A C 1
ATOM 1316 O O . SER A 1 107 ? -10.878 -40.941 -15.327 1.00 34.13 287 SER A O 1
ATOM 1324 N N . GLY A 1 108 ? -9.335 -39.895 -16.634 1.00 38.45 288 GLY A N 1
ATOM 1325 C CA . GLY A 1 108 ? -8.501 -39.438 -15.536 1.00 38.58 288 GLY A CA 1
ATOM 1326 C C . GLY A 1 108 ? -9.293 -38.433 -14.696 1.00 35.45 288 GLY A C 1
ATOM 1327 O O . GLY A 1 108 ? -10.253 -37.788 -15.178 1.00 33.01 288 GLY A O 1
ATOM 1331 N N . VAL A 1 109 ? -8.889 -38.300 -13.431 1.00 33.33 289 VAL A N 1
ATOM 1332 C CA . VAL A 1 109 ? -9.546 -37.392 -12.507 1.00 32.00 289 VAL A CA 1
ATOM 1333 C C . VAL A 1 109 ? -8.636 -36.177 -12.318 1.00 33.29 289 VAL A C 1
ATOM 1334 O O . VAL A 1 109 ? -7.528 -36.304 -11.742 1.00 35.57 289 VAL A O 1
ATOM 1347 N N . LYS A 1 110 ? -9.055 -35.014 -12.817 1.00 31.16 290 LYS A N 1
ATOM 1348 C CA . LYS A 1 110 ? -8.278 -33.806 -12.598 1.00 32.65 290 LYS A CA 1
ATOM 1349 C C . LYS A 1 110 ? -8.493 -33.381 -11.150 1.00 31.57 290 LYS A C 1
ATOM 1350 O O . LYS A 1 110 ? -9.596 -33.567 -10.598 1.00 30.43 290 LYS A O 1
ATOM 1369 N N . ASN A 1 111 ? -7.448 -32.870 -10.516 1.00 31.02 291 ASN A N 1
ATOM 1370 C CA . ASN A 1 111 ? -7.556 -32.344 -9.139 1.00 31.40 291 ASN A CA 1
ATOM 1371 C C . ASN A 1 111 ? -7.057 -30.912 -9.109 1.00 31.67 291 ASN A C 1
ATOM 1372 O O . ASN A 1 111 ? -6.030 -30.597 -9.739 1.00 34.93 291 ASN A O 1
ATOM 1383 N N . TYR A 1 112 ? -7.743 -30.054 -8.381 1.00 28.38 292 TYR A N 1
ATOM 1384 C CA . TYR A 1 112 ? -7.368 -28.655 -8.328 1.00 32.92 292 TYR A CA 1
ATOM 1385 C C . TYR A 1 112 ? -7.986 -27.971 -7.132 1.00 33.19 292 TYR A C 1
ATOM 1386 O O . TYR A 1 112 ? -8.909 -28.503 -6.529 1.00 33.06 292 TYR A O 1
ATOM 1404 N N . ILE A 1 113 ? -7.423 -26.821 -6.752 1.00 31.61 293 ILE A N 1
ATOM 1405 C CA . ILE A 1 113 ? -7.992 -25.997 -5.714 1.00 29.75 293 ILE A CA 1
ATOM 1406 C C . ILE A 1 113 ? -8.860 -24.957 -6.410 1.00 30.03 293 ILE A C 1
ATOM 1407 O O . ILE A 1 113 ? -8.435 -24.359 -7.421 1.00 31.93 293 ILE A O 1
ATOM 1423 N N . THR A 1 114 ? -10.068 -24.744 -5.886 1.00 27.48 294 THR A N 1
ATOM 1424 C CA . THR A 1 114 ? -10.957 -23.720 -6.408 1.00 29.04 294 THR A CA 1
ATOM 1425 C C . THR A 1 114 ? -11.218 -22.666 -5.366 1.00 31.33 294 THR A C 1
ATOM 1426 O O . THR A 1 114 ? -11.199 -22.947 -4.160 1.00 32.26 294 THR A O 1
ATOM 1437 N N . ASP A 1 115 ? -11.483 -21.454 -5.823 1.00 32.27 295 ASP A N 1
ATOM 1438 C CA . ASP A 1 115 ? -11.814 -20.386 -4.900 1.00 34.82 295 ASP A CA 1
ATOM 1439 C C . ASP A 1 115 ? -13.297 -20.447 -4.546 1.00 35.73 295 ASP A C 1
ATOM 1440 O O . ASP A 1 115 ? -14.016 -21.349 -4.970 1.00 33.90 295 ASP A O 1
ATOM 1449 N N . LYS A 1 116 ? -13.739 -19.496 -3.747 1.00 40.69 296 LYS A N 1
ATOM 1450 C CA . LYS A 1 116 ? -15.111 -19.465 -3.245 1.00 45.02 296 LYS A CA 1
ATOM 1451 C C . LYS A 1 116 ? -16.174 -19.470 -4.370 1.00 48.60 296 LYS A C 1
ATOM 1452 O O . LYS A 1 116 ? -17.280 -19.960 -4.188 1.00 51.07 296 LYS A O 1
ATOM 1471 N N . ASN A 1 117 ? -15.836 -18.921 -5.527 1.00 48.37 297 ASN A N 1
ATOM 1472 C CA . ASN A 1 117 ? -16.763 -18.876 -6.645 1.00 51.73 297 ASN A CA 1
ATOM 1473 C C . ASN A 1 117 ? -16.537 -20.018 -7.622 1.00 50.55 297 ASN A C 1
ATOM 1474 O O . ASN A 1 117 ? -17.061 -20.004 -8.731 1.00 56.52 297 ASN A O 1
ATOM 1485 N N . GLY A 1 118 ? -15.734 -20.998 -7.224 1.00 42.73 298 GLY A N 1
ATOM 1486 C CA . GLY A 1 118 ? -15.552 -22.173 -8.042 1.00 36.59 298 GLY A CA 1
ATOM 1487 C C . GLY A 1 118 ? -14.503 -22.010 -9.120 1.00 37.66 298 GLY A C 1
ATOM 1488 O O . GLY A 1 118 ? -14.312 -22.911 -9.922 1.00 38.92 298 GLY A O 1
ATOM 1492 N N . ARG A 1 119 ? -13.808 -20.886 -9.133 1.00 39.54 299 ARG A N 1
ATOM 1493 C CA . ARG A 1 119 ? -12.755 -20.646 -10.127 1.00 44.22 299 ARG A CA 1
ATOM 1494 C C . ARG A 1 119 ? -11.449 -21.335 -9.745 1.00 41.45 299 ARG A C 1
ATOM 1495 O O . ARG A 1 119 ? -11.058 -21.315 -8.588 1.00 39.44 299 ARG A O 1
ATOM 1516 N N . GLN A 1 120 ? -10.763 -21.923 -10.717 1.00 41.87 300 GLN A N 1
ATOM 1517 C CA . GLN A 1 120 ? -9.514 -22.628 -10.439 1.00 42.55 300 GLN A CA 1
ATOM 1518 C C . GLN A 1 120 ? -8.419 -21.694 -9.914 1.00 45.33 300 GLN A C 1
ATOM 1519 O O . GLN A 1 120 ? -8.181 -20.631 -10.467 1.00 48.86 300 GLN A O 1
ATOM 1533 N N . VAL A 1 121 ? -7.760 -22.118 -8.837 1.00 44.30 301 VAL A N 1
ATOM 1534 C CA . VAL A 1 121 ? -6.660 -21.378 -8.238 1.00 44.83 301 VAL A CA 1
ATOM 1535 C C . VAL A 1 121 ? -5.328 -21.994 -8.650 1.00 42.55 301 VAL A C 1
ATOM 1536 O O . VAL A 1 121 ? -4.397 -21.286 -8.979 1.00 43.41 301 VAL A O 1
ATOM 1549 N N . LEU A 1 122 ? -5.220 -23.317 -8.569 1.00 40.12 302 LEU A N 1
ATOM 1550 C CA . LEU A 1 122 ? -4.024 -24.002 -9.039 1.00 40.23 302 LEU A CA 1
ATOM 1551 C C . LEU A 1 122 ? -4.407 -25.430 -9.311 1.00 35.53 302 LEU A C 1
ATOM 1552 O O . LEU A 1 122 ? -5.450 -25.898 -8.836 1.00 34.15 302 LEU A O 1
ATOM 1568 N N . SER A 1 123 ? -3.591 -26.146 -10.068 1.00 36.12 303 SER A N 1
ATOM 1569 C CA . SER A 1 123 ? -3.932 -27.519 -10.375 1.00 39.13 303 SER A CA 1
ATOM 1570 C C . SER A 1 123 ? -2.927 -28.480 -9.809 1.00 39.92 303 SER A C 1
ATOM 1571 O O . SER A 1 123 ? -1.755 -28.168 -9.733 1.00 41.60 303 SER A O 1
ATOM 1579 N N . TYR A 1 124 ? -3.408 -29.659 -9.430 1.00 38.64 304 TYR A N 1
ATOM 1580 C CA . TYR A 1 124 ? -2.577 -30.725 -8.875 1.00 40.79 304 TYR A CA 1
ATOM 1581 C C . TYR A 1 124 ? -2.517 -31.909 -9.851 1.00 42.59 304 TYR A C 1
ATOM 1582 O O . TYR A 1 124 ? -3.116 -31.856 -10.913 1.00 42.67 304 TYR A O 1
ATOM 1600 N N . ASN A 1 125 ? -1.801 -32.972 -9.492 1.00 44.32 305 ASN A N 1
ATOM 1601 C CA . ASN A 1 125 ? -1.671 -34.149 -10.353 1.00 46.62 305 ASN A CA 1
ATOM 1602 C C . ASN A 1 125 ? -3.019 -34.754 -10.700 1.00 42.22 305 ASN A C 1
ATOM 1603 O O . ASN A 1 125 ? -3.919 -34.806 -9.842 1.00 43.84 305 ASN A O 1
ATOM 1614 N N . THR A 1 126 ? -3.147 -35.242 -11.936 1.00 39.68 306 THR A N 1
ATOM 1615 C CA . THR A 1 126 ? -4.321 -36.011 -12.362 1.00 40.32 306 THR A CA 1
ATOM 1616 C C . THR A 1 126 ? -4.266 -37.431 -11.820 1.00 41.80 306 THR A C 1
ATOM 1617 O O . THR A 1 126 ? -3.259 -38.104 -11.963 1.00 46.76 306 THR A O 1
ATOM 1628 N N . SER A 1 127 ? -5.347 -37.897 -11.213 1.00 36.86 307 SER A N 1
ATOM 1629 C CA . SER A 1 127 ? -5.374 -39.240 -10.647 1.00 39.20 307 SER A CA 1
ATOM 1630 C C . SER A 1 127 ? -5.946 -40.240 -11.629 1.00 39.73 307 SER A C 1
ATOM 1631 O O . SER A 1 127 ? -6.698 -39.872 -12.539 1.00 40.02 307 SER A O 1
ATOM 1639 N N . THR A 1 128 ? -5.646 -41.514 -11.410 1.00 41.02 308 THR A N 1
ATOM 1640 C CA . THR A 1 128 ? -6.170 -42.582 -12.255 1.00 42.13 308 THR A CA 1
ATOM 1641 C C . THR A 1 128 ? -7.220 -43.380 -11.479 1.00 42.00 308 THR A C 1
ATOM 1642 O O . THR A 1 128 ? -7.003 -43.776 -10.343 1.00 42.28 308 THR A O 1
ATOM 1653 N N . MET A 1 129 ? -8.391 -43.570 -12.067 1.00 41.79 309 MET A N 1
ATOM 1654 C CA . MET A 1 129 ? -9.408 -44.412 -11.440 1.00 44.66 309 MET A CA 1
ATOM 1655 C C . MET A 1 129 ? -9.078 -45.884 -11.602 1.00 48.14 309 MET A C 1
ATOM 1656 O O . MET A 1 129 ? -8.608 -46.311 -12.653 1.00 51.69 309 MET A O 1
ATOM 1670 N N . THR A 1 130 ? -9.334 -46.658 -10.559 1.00 51.14 310 THR A N 1
ATOM 1671 C CA . THR A 1 130 ? -9.187 -48.110 -10.632 1.00 55.99 310 THR A CA 1
ATOM 1672 C C . THR A 1 130 ? -10.419 -48.730 -9.995 1.00 54.51 310 THR A C 1
ATOM 1673 O O . THR A 1 130 ? -11.122 -48.087 -9.228 1.00 49.31 310 THR A O 1
ATOM 1684 N N . THR A 1 131 ? -10.688 -49.985 -10.315 1.00 57.05 311 THR A N 1
ATOM 1685 C CA . THR A 1 131 ? -11.699 -50.715 -9.577 1.00 64.85 311 THR A CA 1
ATOM 1686 C C . THR A 1 131 ? -10.995 -51.223 -8.317 1.00 80.50 311 THR A C 1
ATOM 1687 O O . THR A 1 131 ? -9.794 -50.991 -8.173 1.00 85.43 311 THR A O 1
ATOM 1698 N N . GLN A 1 132 ? -11.690 -51.872 -7.383 1.00 102.91 312 GLN A N 1
ATOM 1699 C CA . GLN A 1 132 ? -13.125 -52.117 -7.422 1.00 106.74 312 GLN A CA 1
ATOM 1700 C C . GLN A 1 132 ? -13.682 -51.529 -6.107 1.00 104.91 312 GLN A C 1
ATOM 1701 O O . GLN A 1 132 ? -13.179 -50.479 -5.700 1.00 102.98 312 GLN A O 1
ATOM 1715 N N . GLY A 1 133 ? -14.645 -52.141 -5.393 1.00 93.29 313 GLY A N 1
ATOM 1716 C CA . GLY A 1 133 ? -15.202 -53.479 -5.583 1.00 89.89 313 GLY A CA 1
ATOM 1717 C C . GLY A 1 133 ? -16.298 -53.610 -6.632 1.00 83.00 313 GLY A C 1
ATOM 1718 O O . GLY A 1 133 ? -16.145 -54.289 -7.647 1.00 77.91 313 GLY A O 1
ATOM 1722 N N . SER A 1 134 ? -17.429 -52.970 -6.382 1.00 90.02 314 SER A N 1
ATOM 1723 C CA . SER A 1 134 ? -18.501 -52.978 -7.364 1.00 89.22 314 SER A CA 1
ATOM 1724 C C . SER A 1 134 ? -18.387 -51.717 -8.207 1.00 78.41 314 SER A C 1
ATOM 1725 O O . SER A 1 134 ? -19.222 -51.467 -9.087 1.00 77.83 314 SER A O 1
ATOM 1733 N N . GLY A 1 135 ? -17.339 -50.934 -7.943 1.00 62.26 315 GLY A N 1
ATOM 1734 C CA . GLY A 1 135 ? -17.177 -49.636 -8.569 1.00 51.57 315 GLY A CA 1
ATOM 1735 C C . GLY A 1 135 ? -15.726 -49.198 -8.621 1.00 46.94 315 GLY A C 1
ATOM 1736 O O . GLY A 1 135 ? -14.831 -50.018 -8.823 1.00 49.48 315 GLY A O 1
ATOM 1740 N N . TYR A 1 136 ? -15.507 -47.900 -8.434 1.00 40.43 316 TYR A N 1
ATOM 1741 C CA . TYR A 1 136 ? -14.215 -47.268 -8.673 1.00 38.86 316 TYR A CA 1
ATOM 1742 C C . TYR A 1 136 ? -13.777 -46.415 -7.474 1.00 38.81 316 TYR A C 1
ATOM 1743 O O . TYR A 1 136 ? -14.620 -45.845 -6.748 1.00 37.68 316 TYR A O 1
ATOM 1761 N N . THR A 1 137 ? -12.466 -46.292 -7.294 1.00 40.80 317 THR A N 1
ATOM 1762 C CA . THR A 1 137 ? -11.901 -45.203 -6.491 1.00 46.99 317 THR A CA 1
ATOM 1763 C C . THR A 1 137 ? -10.748 -44.620 -7.286 1.00 44.16 317 THR A C 1
ATOM 1764 O O . THR A 1 137 ? -10.440 -45.095 -8.375 1.00 43.76 317 THR A O 1
ATOM 1775 N N . TRP A 1 138 ? -10.094 -43.600 -6.751 1.00 43.82 318 TRP A N 1
ATOM 1776 C CA . TRP A 1 138 ? -8.875 -43.128 -7.364 1.00 45.66 318 TRP A CA 1
ATOM 1777 C C . TRP A 1 138 ? -7.767 -42.907 -6.339 1.00 52.53 318 TRP A C 1
ATOM 1778 O O . TRP A 1 138 ? -8.029 -42.795 -5.138 1.00 50.02 318 TRP A O 1
ATOM 1799 N N . GLY A 1 139 ? -6.529 -42.895 -6.832 1.00 66.84 319 GLY A N 1
ATOM 1800 C CA . GLY A 1 139 ? -5.345 -42.718 -6.002 1.00 75.94 319 GLY A CA 1
ATOM 1801 C C . GLY A 1 139 ? -4.523 -41.506 -6.426 1.00 78.23 319 GLY A C 1
ATOM 1802 O O . GLY A 1 139 ? -4.978 -40.682 -7.223 1.00 78.07 319 GLY A O 1
ATOM 1806 N N . ASN A 1 140 ? -3.306 -41.390 -5.902 1.00 75.23 320 ASN A N 1
ATOM 1807 C CA . ASN A 1 140 ? -2.579 -40.133 -6.012 1.00 72.70 320 ASN A CA 1
ATOM 1808 C C . ASN A 1 140 ? -3.555 -39.012 -5.650 1.00 61.83 320 ASN A C 1
ATOM 1809 O O . ASN A 1 140 ? -3.673 -38.015 -6.376 1.00 53.10 320 ASN A O 1
ATOM 1820 N N . GLY A 1 141 ? -4.267 -39.199 -4.535 1.00 66.17 321 GLY A N 1
ATOM 1821 C CA . GLY A 1 141 ? -5.339 -38.284 -4.148 1.00 62.20 321 GLY A CA 1
ATOM 1822 C C . GLY A 1 141 ? -4.751 -36.970 -3.665 1.00 55.50 321 GLY A C 1
ATOM 1823 O O . GLY A 1 141 ? -3.737 -36.941 -2.949 1.00 50.68 321 GLY A O 1
ATOM 1827 N N . ALA A 1 142 ? -5.380 -35.884 -4.086 1.00 49.70 322 ALA A N 1
ATOM 1828 C CA . ALA A 1 142 ? -4.884 -34.551 -3.770 1.00 44.16 322 ALA A CA 1
ATOM 1829 C C . ALA A 1 142 ? -5.329 -34.143 -2.367 1.00 37.45 322 ALA A C 1
ATOM 1830 O O . ALA A 1 142 ? -6.222 -34.778 -1.777 1.00 33.94 322 ALA A O 1
ATOM 1837 N N . GLN A 1 143 ? -4.765 -33.058 -1.855 1.00 33.97 323 GLN A N 1
ATOM 1838 C CA . GLN A 1 143 ? -5.187 -32.588 -0.533 1.00 31.87 323 GLN A CA 1
ATOM 1839 C C . GLN A 1 143 ? -5.288 -31.064 -0.461 1.00 31.69 323 GLN A C 1
ATOM 1840 O O . GLN A 1 143 ? -4.679 -30.362 -1.260 1.00 32.90 323 GLN A O 1
ATOM 1854 N N . MET A 1 144 ? -6.034 -30.562 0.512 1.00 29.17 324 MET A N 1
ATOM 1855 C CA . MET A 1 144 ? -6.113 -29.128 0.724 1.00 29.35 324 MET A CA 1
ATOM 1856 C C . MET A 1 144 ? -5.629 -28.767 2.111 1.00 29.63 324 MET A C 1
ATOM 1857 O O . MET A 1 144 ? -6.166 -29.257 3.122 1.00 29.07 324 MET A O 1
ATOM 1871 N N . ASN A 1 145 ? -4.601 -27.924 2.160 1.00 29.38 325 ASN A N 1
ATOM 1872 C CA . ASN A 1 145 ? -4.068 -27.443 3.428 1.00 31.32 325 ASN A CA 1
ATOM 1873 C C . ASN A 1 145 ? -5.027 -26.425 4.083 1.00 30.47 325 ASN A C 1
ATOM 1874 O O . ASN A 1 145 ? -5.794 -25.747 3.402 1.00 29.97 325 ASN A O 1
ATOM 1885 N N . GLY A 1 146 ? -4.900 -26.285 5.397 1.00 32.32 326 GLY A N 1
ATOM 1886 C CA . GLY A 1 146 ? -5.645 -25.311 6.183 1.00 33.48 326 GLY A CA 1
ATOM 1887 C C . GLY A 1 146 ? -5.503 -23.883 5.670 1.00 34.82 326 GLY A C 1
ATOM 1888 O O . GLY A 1 146 ? -6.492 -23.170 5.653 1.00 34.97 326 GLY A O 1
ATOM 1892 N N . PHE A 1 147 ? -4.315 -23.430 5.262 1.00 35.82 327 PHE A N 1
ATOM 1893 C CA . PHE A 1 147 ? -4.231 -22.023 4.820 1.00 36.70 327 PHE A CA 1
ATOM 1894 C C . PHE A 1 147 ? -5.103 -21.753 3.578 1.00 35.85 327 PHE A C 1
ATOM 1895 O O . PHE A 1 147 ? -5.564 -20.620 3.378 1.00 38.29 327 PHE A O 1
ATOM 1912 N N . PHE A 1 148 ? -5.365 -22.773 2.754 1.00 31.73 328 PHE A N 1
ATOM 1913 C CA . PHE A 1 148 ? -6.320 -22.609 1.647 1.00 29.52 328 PHE A CA 1
ATOM 1914 C C . PHE A 1 148 ? -7.785 -22.696 2.144 1.00 31.03 328 PHE A C 1
ATOM 1915 O O . PHE A 1 148 ? -8.651 -21.897 1.735 1.00 32.19 328 PHE A O 1
ATOM 1932 N N . ALA A 1 149 ? -8.070 -23.678 2.996 1.00 32.13 329 ALA A N 1
ATOM 1933 C CA . ALA A 1 149 ? -9.433 -23.879 3.514 1.00 31.08 329 ALA A CA 1
ATOM 1934 C C . ALA A 1 149 ? -9.927 -22.584 4.155 1.00 30.34 329 ALA A C 1
ATOM 1935 O O . ALA A 1 149 ? -11.085 -22.200 4.010 1.00 30.53 329 ALA A O 1
ATOM 1942 N N . LYS A 1 150 ? -9.020 -21.888 4.833 1.00 30.99 330 LYS A N 1
ATOM 1943 C CA . LYS A 1 150 ? -9.372 -20.695 5.587 1.00 33.42 330 LYS A CA 1
ATOM 1944 C C . LYS A 1 150 ? -9.617 -19.480 4.694 1.00 33.86 330 LYS A C 1
ATOM 1945 O O . LYS A 1 150 ? -10.157 -18.465 5.156 1.00 35.30 330 LYS A O 1
ATOM 1964 N N . LYS A 1 151 ? -9.220 -19.576 3.429 1.00 34.54 331 LYS A N 1
ATOM 1965 C CA . LYS A 1 151 ? -9.545 -18.550 2.453 1.00 35.09 331 LYS A CA 1
ATOM 1966 C C . LYS A 1 151 ? -10.888 -18.850 1.769 1.00 33.67 331 LYS A C 1
ATOM 1967 O O . LYS A 1 151 ? -11.306 -18.111 0.887 1.00 35.55 331 LYS A O 1
ATOM 1986 N N . GLY A 1 152 ? -11.557 -19.931 2.147 1.00 31.63 332 GLY A N 1
ATOM 1987 C CA . GLY A 1 152 ? -12.825 -20.266 1.495 1.00 31.57 332 GLY A CA 1
ATOM 1988 C C . GLY A 1 152 ? -12.606 -21.110 0.246 1.00 29.89 332 GLY A C 1
ATOM 1989 O O . GLY A 1 152 ? -13.498 -21.212 -0.587 1.00 28.77 332 GLY A O 1
ATOM 1993 N N . TYR A 1 153 ? -11.413 -21.702 0.101 1.00 29.08 333 TYR A N 1
ATOM 1994 C CA . TYR A 1 153 ? -11.136 -22.511 -1.084 1.00 27.84 333 TYR A CA 1
ATOM 1995 C C . TYR A 1 153 ? -11.693 -23.926 -0.938 1.00 29.11 333 TYR A C 1
ATOM 1996 O O . TYR A 1 153 ? -11.946 -24.403 0.180 1.00 29.85 333 TYR A O 1
ATOM 2014 N N . GLY A 1 154 ? -11.856 -24.606 -2.064 1.00 29.02 334 GLY A N 1
ATOM 2015 C CA . GLY A 1 154 ? -12.274 -25.999 -2.033 1.00 28.34 334 GLY A CA 1
ATOM 2016 C C . GLY A 1 154 ? -11.303 -26.913 -2.757 1.00 26.60 334 GLY A C 1
ATOM 2017 O O . GLY A 1 154 ? -10.500 -26.489 -3.583 1.00 26.53 334 GLY A O 1
ATOM 2021 N N . LEU A 1 155 ? -11.389 -28.189 -2.443 1.00 24.56 335 LEU A N 1
ATOM 2022 C CA . LEU A 1 155 ? -10.592 -29.205 -3.101 1.00 25.35 335 LEU A CA 1
ATOM 2023 C C . LEU A 1 155 ? -11.524 -29.908 -4.085 1.00 25.25 335 LEU A C 1
ATOM 2024 O O . LEU A 1 155 ? -12.532 -30.534 -3.674 1.00 23.70 335 LEU A O 1
ATOM 2040 N N . THR A 1 156 ? -11.191 -29.802 -5.375 1.00 27.06 336 THR A N 1
ATOM 2041 C CA . THR A 1 156 ? -12.118 -30.154 -6.452 1.00 26.61 336 THR A CA 1
ATOM 2042 C C . THR A 1 156 ? -11.491 -31.205 -7.361 1.00 27.65 336 THR A C 1
ATOM 2043 O O . THR A 1 156 ? -10.277 -31.133 -7.684 1.00 29.80 336 THR A O 1
ATOM 2054 N N . SER A 1 157 ? -12.296 -32.209 -7.736 1.00 25.10 337 SER A N 1
ATOM 2055 C CA . SER A 1 157 ? -11.881 -33.259 -8.638 1.00 25.33 337 SER A CA 1
ATOM 2056 C C . SER A 1 157 ? -12.935 -33.330 -9.741 1.00 25.26 337 SER A C 1
ATOM 2057 O O . SER A 1 157 ? -14.149 -33.130 -9.462 1.00 25.54 337 SER A O 1
ATOM 2065 N N . SER A 1 158 ? -12.519 -33.579 -10.988 1.00 26.62 338 SER A N 1
ATOM 2066 C CA . SER A 1 158 ? -13.514 -33.708 -12.061 1.00 26.80 338 SER A CA 1
ATOM 2067 C C . SER A 1 158 ? -13.084 -34.797 -13.013 1.00 27.12 338 SER A C 1
ATOM 2068 O O . SER A 1 158 ? -11.876 -35.067 -13.170 1.00 28.08 338 SER A O 1
ATOM 2076 N N . TRP A 1 159 ? -14.076 -35.432 -13.650 1.00 25.39 339 TRP A N 1
ATOM 2077 C CA . TRP A 1 159 ? -13.814 -36.529 -14.596 1.00 25.41 339 TRP A CA 1
ATOM 2078 C C . TRP A 1 159 ? -15.040 -36.647 -15.499 1.00 25.46 339 TRP A C 1
ATOM 2079 O O . TRP A 1 159 ? -16.110 -36.086 -15.179 1.00 24.81 339 TRP A O 1
ATOM 2100 N N . THR A 1 160 ? -14.878 -37.350 -16.611 1.00 26.42 340 THR A N 1
ATOM 2101 C CA . THR A 1 160 ? -15.986 -37.634 -17.488 1.00 26.81 340 THR A CA 1
ATOM 2102 C C . THR A 1 160 ? -16.184 -39.138 -17.586 1.00 26.83 340 THR A C 1
ATOM 2103 O O . THR A 1 160 ? -15.265 -39.936 -17.301 1.00 28.17 340 THR A O 1
ATOM 2114 N N . VAL A 1 161 ? -17.375 -39.540 -18.022 1.00 27.47 341 VAL A N 1
ATOM 2115 C CA . VAL A 1 161 ? -17.688 -40.968 -18.217 1.00 27.82 341 VAL A CA 1
ATOM 2116 C C . VAL A 1 161 ? -18.510 -41.060 -19.493 1.00 30.06 341 VAL A C 1
ATOM 2117 O O . VAL A 1 161 ? -19.556 -40.406 -19.593 1.00 28.70 341 VAL A O 1
ATOM 2130 N N . PRO A 1 162 ? -18.058 -41.871 -20.468 1.00 32.64 342 PRO A N 1
ATOM 2131 C CA . PRO A 1 162 ? -18.817 -41.961 -21.719 1.00 33.42 342 PRO A CA 1
ATOM 2132 C C . PRO A 1 162 ? -20.195 -42.563 -21.492 1.00 32.38 342 PRO A C 1
ATOM 2133 O O . PRO A 1 162 ? -20.347 -43.475 -20.667 1.00 33.65 342 PRO A O 1
ATOM 2144 N N . ILE A 1 163 ? -21.181 -42.081 -22.246 1.00 30.10 343 ILE A N 1
ATOM 2145 C CA . ILE A 1 163 ? -22.520 -42.663 -22.263 1.00 30.11 343 ILE A CA 1
ATOM 2146 C C . ILE A 1 163 ? -22.645 -43.558 -23.503 1.00 31.38 343 ILE A C 1
ATOM 2147 O O . ILE A 1 163 ? -22.379 -43.118 -24.634 1.00 31.97 343 ILE A O 1
ATOM 2163 N N . THR A 1 164 ? -23.082 -44.804 -23.310 1.00 31.65 344 THR A N 1
ATOM 2164 C CA . THR A 1 164 ? -23.107 -45.769 -24.402 1.00 30.98 344 THR A CA 1
ATOM 2165 C C . THR A 1 164 ? -24.493 -46.347 -24.626 1.00 34.02 344 THR A C 1
ATOM 2166 O O . THR A 1 164 ? -24.676 -47.257 -25.451 1.00 33.41 344 THR A O 1
ATOM 2177 N N . GLY A 1 165 ? -25.484 -45.818 -23.917 1.00 35.10 345 GLY A N 1
ATOM 2178 C CA . GLY A 1 165 ? -26.811 -46.406 -23.978 1.00 37.21 345 GLY A CA 1
ATOM 2179 C C . GLY A 1 165 ? -27.712 -45.779 -22.932 1.00 37.32 345 GLY A C 1
ATOM 2180 O O . GLY A 1 165 ? -27.443 -44.689 -22.426 1.00 35.23 345 GLY A O 1
ATOM 2184 N N . THR A 1 166 ? -28.754 -46.514 -22.584 1.00 38.26 346 THR A N 1
ATOM 2185 C CA . THR A 1 166 ? -29.854 -46.041 -21.749 1.00 40.03 346 THR A CA 1
ATOM 2186 C C . THR A 1 166 ? -29.581 -46.026 -20.235 1.00 36.88 346 THR A C 1
ATOM 2187 O O . THR A 1 166 ? -30.011 -45.129 -19.533 1.00 37.57 346 THR A O 1
ATOM 2198 N N . ASP A 1 167 ? -28.880 -47.023 -19.721 1.00 36.53 347 ASP A N 1
ATOM 2199 C CA . ASP A 1 167 ? -28.689 -47.113 -18.284 1.00 35.96 347 ASP A CA 1
ATOM 2200 C C . ASP A 1 167 ? -27.511 -46.238 -17.831 1.00 33.91 347 ASP A C 1
ATOM 2201 O O . ASP A 1 167 ? -26.366 -46.696 -17.747 1.00 36.05 347 ASP A O 1
ATOM 2210 N N . THR A 1 168 ? -27.799 -44.972 -17.543 1.00 31.20 348 THR A N 1
ATOM 2211 C CA . THR A 1 168 ? -26.783 -44.039 -17.100 1.00 31.16 348 THR A CA 1
ATOM 2212 C C . THR A 1 168 ? -26.877 -43.798 -15.590 1.00 30.99 348 THR A C 1
ATOM 2213 O O . THR A 1 168 ? -26.472 -42.732 -15.105 1.00 30.41 348 THR A O 1
ATOM 2224 N N . SER A 1 169 ? -27.388 -44.775 -14.850 1.00 33.63 349 SER A N 1
ATOM 2225 C CA . SER A 1 169 ? -27.447 -44.656 -13.397 1.00 34.46 349 SER A CA 1
ATOM 2226 C C . SER A 1 169 ? -26.035 -44.627 -12.778 1.00 34.75 349 SER A C 1
ATOM 2227 O O . SER A 1 169 ? -25.059 -45.068 -13.397 1.00 34.89 349 SER A O 1
ATOM 2235 N N . PHE A 1 170 ? -25.921 -44.098 -11.561 1.00 32.47 350 PHE A N 1
ATOM 2236 C CA . PHE A 1 170 ? -24.652 -44.132 -10.853 1.00 30.71 350 PHE A CA 1
ATOM 2237 C C . PHE A 1 170 ? -24.953 -43.907 -9.372 1.00 30.09 350 PHE A C 1
ATOM 2238 O O . PHE A 1 170 ? -26.056 -43.457 -9.007 1.00 29.72 350 PHE A O 1
ATOM 2255 N N . THR A 1 171 ? -24.000 -44.234 -8.518 1.00 30.44 351 THR A N 1
ATOM 2256 C CA . THR A 1 171 ? -24.056 -43.742 -7.151 1.00 32.46 351 THR A CA 1
ATOM 2257 C C . THR A 1 171 ? -22.684 -43.153 -6.833 1.00 33.25 351 THR A C 1
ATOM 2258 O O . THR A 1 171 ? -21.667 -43.676 -7.277 1.00 37.40 351 THR A O 1
ATOM 2269 N N . PHE A 1 172 ? -22.662 -42.067 -6.071 1.00 30.22 352 PHE A N 1
ATOM 2270 C CA . PHE A 1 172 ? -21.416 -41.444 -5.667 1.00 29.90 352 PHE A CA 1
ATOM 2271 C C . PHE A 1 172 ? -21.428 -41.282 -4.137 1.00 30.36 352 PHE A C 1
ATOM 2272 O O . PHE A 1 172 ? -22.428 -40.829 -3.564 1.00 29.77 352 PHE A O 1
ATOM 2289 N N . THR A 1 173 ? -20.318 -41.658 -3.496 1.00 30.25 353 THR A N 1
ATOM 2290 C CA . THR A 1 173 ? -20.180 -41.570 -2.047 1.00 31.96 353 THR A CA 1
ATOM 2291 C C . THR A 1 173 ? -19.079 -40.561 -1.696 1.00 30.55 353 THR A C 1
ATOM 2292 O O . THR A 1 173 ? -17.895 -40.776 -1.983 1.00 29.19 353 THR A O 1
ATOM 2303 N N . PRO A 1 174 ? -19.463 -39.434 -1.103 1.00 32.57 354 PRO A N 1
ATOM 2304 C CA . PRO A 1 174 ? -18.457 -38.418 -0.761 1.00 30.26 354 PRO A CA 1
ATOM 2305 C C . PRO A 1 174 ? -17.543 -38.867 0.359 1.00 28.68 354 PRO A C 1
ATOM 2306 O O . PRO A 1 174 ? -17.902 -39.728 1.157 1.00 30.55 354 PRO A O 1
ATOM 2317 N N . TYR A 1 175 ? -16.373 -38.256 0.421 1.00 26.32 355 TYR A N 1
ATOM 2318 C CA . TYR A 1 175 ? -15.371 -38.636 1.380 1.00 28.05 355 TYR A CA 1
ATOM 2319 C C . TYR A 1 175 ? -14.522 -37.411 1.708 1.00 27.93 355 TYR A C 1
ATOM 2320 O O . TYR A 1 175 ? -14.161 -36.638 0.831 1.00 28.24 355 TYR A O 1
ATOM 2338 N N . ALA A 1 176 ? -14.201 -37.244 2.980 1.00 28.27 356 ALA A N 1
ATOM 2339 C CA . ALA A 1 176 ? -13.224 -36.258 3.388 1.00 27.88 356 ALA A CA 1
ATOM 2340 C C . ALA A 1 176 ? -12.615 -36.791 4.659 1.00 30.60 356 ALA A C 1
ATOM 2341 O O . ALA A 1 176 ? -13.316 -37.343 5.499 1.00 32.39 356 ALA A O 1
ATOM 2348 N N . ALA A 1 177 ? -11.299 -36.681 4.787 1.00 31.01 357 ALA A N 1
ATOM 2349 C CA . ALA A 1 177 ? -10.626 -37.145 5.981 1.00 31.42 357 ALA A CA 1
ATOM 2350 C C . ALA A 1 177 ? -9.344 -36.354 6.173 1.00 31.70 357 ALA A C 1
ATOM 2351 O O . ALA A 1 177 ? -8.726 -35.918 5.198 1.00 31.55 357 ALA A O 1
ATOM 2358 N N . ARG A 1 178 ? -8.900 -36.210 7.424 1.00 33.68 358 ARG A N 1
ATOM 2359 C CA . ARG A 1 178 ? -7.629 -35.553 7.659 1.00 34.97 358 ARG A CA 1
ATOM 2360 C C . ARG A 1 178 ? -6.577 -36.540 7.218 1.00 35.59 358 ARG A C 1
ATOM 2361 O O . ARG A 1 178 ? -6.792 -37.770 7.300 1.00 36.37 358 ARG A O 1
ATOM 2382 N N . THR A 1 179 ? -5.429 -36.027 6.764 1.00 37.25 359 THR A N 1
ATOM 2383 C CA . THR A 1 179 ? -4.476 -36.864 6.034 1.00 37.84 359 THR A CA 1
ATOM 2384 C C . THR A 1 179 ? -3.798 -37.903 6.911 1.00 42.01 359 THR A C 1
ATOM 2385 O O . THR A 1 179 ? -3.344 -38.916 6.399 1.00 47.16 359 THR A O 1
ATOM 2396 N N . ASP A 1 180 ? -3.736 -37.677 8.221 1.00 41.41 360 ASP A N 1
ATOM 2397 C CA . ASP A 1 180 ? -3.181 -38.690 9.123 1.00 43.91 360 ASP A CA 1
ATOM 2398 C C . ASP A 1 180 ? -4.223 -39.652 9.707 1.00 45.53 360 ASP A C 1
ATOM 2399 O O . ASP A 1 180 ? -3.910 -40.422 10.616 1.00 49.08 360 ASP A O 1
ATOM 2408 N N . ARG A 1 181 ? -5.454 -39.631 9.197 1.00 45.34 361 ARG A N 1
ATOM 2409 C CA . ARG A 1 181 ? -6.481 -40.549 9.692 1.00 49.68 361 ARG A CA 1
ATOM 2410 C C . ARG A 1 181 ? -7.505 -40.868 8.584 1.00 44.57 361 ARG A C 1
ATOM 2411 O O . ARG A 1 181 ? -8.671 -40.475 8.651 1.00 42.26 361 ARG A O 1
ATOM 2432 N N . ILE A 1 182 ? -7.049 -41.579 7.563 1.00 45.48 362 ILE A N 1
ATOM 2433 C CA . ILE A 1 182 ? -7.866 -41.806 6.381 1.00 48.09 362 ILE A CA 1
ATOM 2434 C C . ILE A 1 182 ? -9.073 -42.723 6.653 1.00 54.16 362 ILE A C 1
ATOM 2435 O O . ILE A 1 182 ? -10.016 -42.746 5.878 1.00 54.43 362 ILE A O 1
ATOM 2451 N N . GLY A 1 183 ? -9.076 -43.422 7.782 1.00 65.69 363 GLY A N 1
ATOM 2452 C CA . GLY A 1 183 ? -10.188 -44.302 8.111 1.00 72.24 363 GLY A CA 1
ATOM 2453 C C . GLY A 1 183 ? -11.440 -43.627 8.671 1.00 70.15 363 GLY A C 1
ATOM 2454 O O . GLY A 1 183 ? -12.460 -44.289 8.881 1.00 72.78 363 GLY A O 1
ATOM 2458 N N . ILE A 1 184 ? -11.362 -42.325 8.939 1.00 58.36 364 ILE A N 1
ATOM 2459 C CA . ILE A 1 184 ? -12.489 -41.580 9.491 1.00 49.34 364 ILE A CA 1
ATOM 2460 C C . ILE A 1 184 ? -13.007 -40.611 8.416 1.00 41.05 364 ILE A C 1
ATOM 2461 O O . ILE A 1 184 ? -12.442 -39.526 8.205 1.00 39.59 364 ILE A O 1
ATOM 2477 N N . ASN A 1 185 ? -14.062 -41.026 7.723 1.00 37.99 365 ASN A N 1
ATOM 2478 C CA . ASN A 1 185 ? -14.723 -40.180 6.740 1.00 35.14 365 ASN A CA 1
ATOM 2479 C C . ASN A 1 185 ? -15.632 -39.192 7.452 1.00 34.80 365 ASN A C 1
ATOM 2480 O O . ASN A 1 185 ? -16.563 -39.597 8.160 1.00 36.66 365 ASN A O 1
ATOM 2491 N N . TYR A 1 186 ? -15.377 -37.907 7.250 1.00 33.35 366 TYR A N 1
ATOM 2492 C CA . TYR A 1 186 ? -16.164 -36.838 7.863 1.00 32.44 366 TYR A CA 1
ATOM 2493 C C . TYR A 1 186 ? -17.652 -36.800 7.402 1.00 31.74 366 TYR A C 1
ATOM 2494 O O . TYR A 1 186 ? -18.497 -36.255 8.103 1.00 30.66 366 TYR A O 1
ATOM 2512 N N . PHE A 1 187 ? -17.941 -37.363 6.227 1.00 31.15 367 PHE A N 1
ATOM 2513 C CA . PHE A 1 187 ? -19.319 -37.494 5.741 1.00 31.59 367 PHE A CA 1
ATOM 2514 C C . PHE A 1 187 ? -19.987 -38.801 6.186 1.00 37.03 367 PHE A C 1
ATOM 2515 O 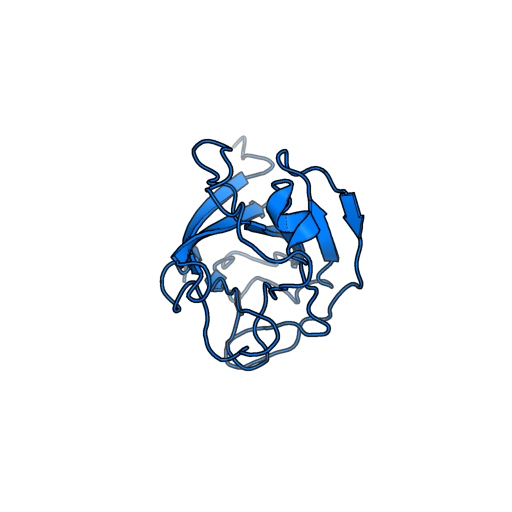O . PHE A 1 187 ? -21.131 -39.078 5.807 1.00 40.28 367 PHE A O 1
ATOM 2532 N N . ASN A 1 188 ? -19.233 -39.617 6.911 1.00 41.33 368 ASN A N 1
ATOM 2533 C CA . ASN A 1 188 ? -19.692 -40.895 7.478 1.00 56.69 368 ASN A CA 1
ATOM 2534 C C . ASN A 1 188 ? -20.637 -41.737 6.627 1.00 66.98 368 ASN A C 1
ATOM 2535 O O . ASN A 1 188 ? -21.680 -42.185 7.124 1.00 69.62 368 ASN A O 1
ATOM 2546 N N . GLY A 1 189 ? -20.260 -41.959 5.364 1.00 79.10 369 GLY A N 1
ATOM 2547 C CA . GLY A 1 189 ? -21.018 -42.776 4.423 1.00 82.41 369 GLY A CA 1
ATOM 2548 C C . GLY A 1 189 ? -22.461 -42.360 4.164 1.00 83.79 369 GLY A C 1
ATOM 2549 O O . GLY A 1 189 ? -23.188 -43.073 3.469 1.00 86.23 369 GLY A O 1
ATOM 2553 N N . GLY A 1 190 ? -22.868 -41.201 4.684 1.00 89.19 370 GLY A N 1
ATOM 2554 C CA . GLY A 1 190 ? -24.279 -40.827 4.748 1.00 91.94 370 GLY A CA 1
ATOM 2555 C C . GLY A 1 190 ? -24.929 -40.252 3.496 1.00 91.29 370 GLY A C 1
ATOM 2556 O O . GLY A 1 190 ? -25.763 -40.902 2.862 1.00 95.19 370 GLY A O 1
ATOM 2560 N N . GLY A 1 191 ? -24.564 -39.019 3.157 1.00 79.08 371 GLY A N 1
ATOM 2561 C CA . GLY A 1 191 ? -25.132 -38.322 2.013 1.00 70.05 371 GLY A CA 1
ATOM 2562 C C . GLY A 1 191 ? -24.739 -38.868 0.649 1.00 60.22 371 GLY A C 1
ATOM 2563 O O . GLY A 1 191 ? -24.200 -38.138 -0.204 1.00 60.12 371 GL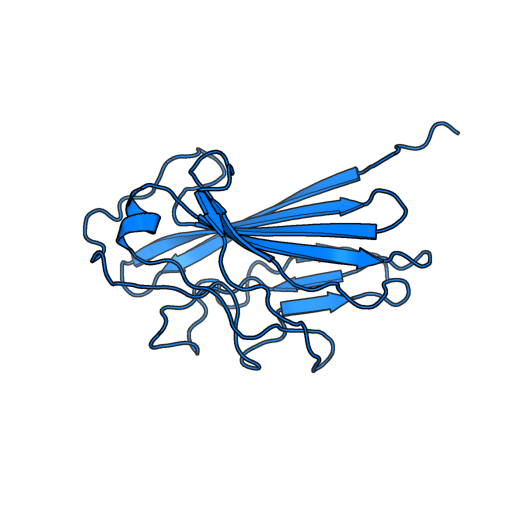Y A O 1
ATOM 2567 N N . LYS A 1 192 ? -25.040 -40.140 0.414 1.00 49.21 372 LYS A N 1
ATOM 2568 C CA . LYS A 1 192 ? -24.779 -40.759 -0.893 1.00 42.65 372 LYS A CA 1
ATOM 2569 C C . LYS A 1 192 ? -25.657 -40.163 -2.014 1.00 36.90 372 LYS A C 1
ATOM 2570 O O . LYS A 1 192 ? -26.829 -39.902 -1.794 1.00 36.89 372 LYS A O 1
ATOM 2589 N N . VAL A 1 193 ? -25.084 -39.940 -3.200 1.00 32.25 373 VAL A N 1
ATOM 2590 C CA . VAL A 1 193 ? -25.862 -39.513 -4.375 1.00 30.90 373 VAL A CA 1
ATOM 2591 C C . VAL A 1 193 ? -26.214 -40.759 -5.176 1.00 33.05 373 VAL A C 1
ATOM 2592 O O . VAL A 1 193 ? -25.318 -41.522 -5.580 1.00 35.31 373 VAL A O 1
ATOM 2605 N N . VAL A 1 194 ? -27.515 -40.977 -5.373 1.00 33.66 374 VAL A N 1
ATOM 2606 C CA . VAL A 1 194 ? -28.014 -42.111 -6.124 1.00 37.37 374 VAL A CA 1
ATOM 2607 C C . VAL A 1 194 ? -28.848 -41.581 -7.276 1.00 39.13 374 VAL A C 1
ATOM 2608 O O . VAL A 1 194 ? -29.851 -40.901 -7.060 1.00 42.99 374 VAL A O 1
ATOM 2621 N N . GLU A 1 195 ? -28.421 -41.879 -8.499 1.00 38.07 375 GLU A N 1
ATOM 2622 C CA . GLU A 1 195 ? -29.162 -41.493 -9.689 1.00 42.62 375 GLU A CA 1
ATOM 2623 C C . GLU A 1 195 ? -29.680 -42.761 -10.375 1.00 42.53 375 GLU A C 1
ATOM 2624 O O . GLU A 1 195 ? -28.922 -43.697 -10.623 1.00 37.74 375 GLU A O 1
ATOM 2636 N N . SER A 1 196 ? -30.985 -42.891 -10.517 1.00 54.97 376 SER A N 1
ATOM 2637 C CA . SER A 1 196 ? -31.582 -43.937 -11.391 1.00 62.98 376 SER A CA 1
ATOM 2638 C C . SER A 1 196 ? -31.504 -43.699 -12.929 1.00 68.29 376 SER A C 1
ATOM 2639 O O . SER A 1 196 ? -31.157 -42.569 -13.385 1.00 64.03 376 SER A O 1
ATOM 2647 N N . SER A 1 197 ? -31.858 -44.708 -13.750 1.00 83.20 377 SER A N 1
ATOM 2648 C CA . SER A 1 197 ? -32.641 -45.881 -13.353 1.00 90.33 377 SER A CA 1
ATOM 2649 C C . SER A 1 197 ? -31.976 -47.261 -13.669 1.00 104.57 377 SER A C 1
ATOM 2650 O O . SER A 1 197 ? -31.423 -47.427 -14.776 1.00 110.00 377 SER A O 1
ATOM 2658 N N . THR A 1 198 ? -32.003 -48.201 -12.697 1.00 85.48 378 THR A N 1
ATOM 2659 C CA . THR A 1 198 ? -31.855 -49.649 -12.968 1.00 75.47 378 THR A CA 1
ATOM 2660 C C . THR A 1 198 ? -32.507 -49.933 -14.344 1.00 67.61 378 THR A C 1
ATOM 2661 O O . THR A 1 198 ? -32.915 -51.072 -14.679 1.00 65.88 378 THR A O 1
#

Secondary structure (DSSP, 8-state):
----S-EEEEEEEEEEETTTTEEEEEEEEEEE-SSEEEEEEEEESEETTTTEEPS-TT--TT-EEESS-STTS--EEE-TTB-----EEEEEE-TTS-EEEEEEEE-EEE-SSSEEE-S--EEEHHHHTTT-EEEEEEEEEB-SS---EEE----EETT-TT--TTTTTS-EEE---

Organism: Streptococcus pneumoniae serotype 4 (strain ATCC B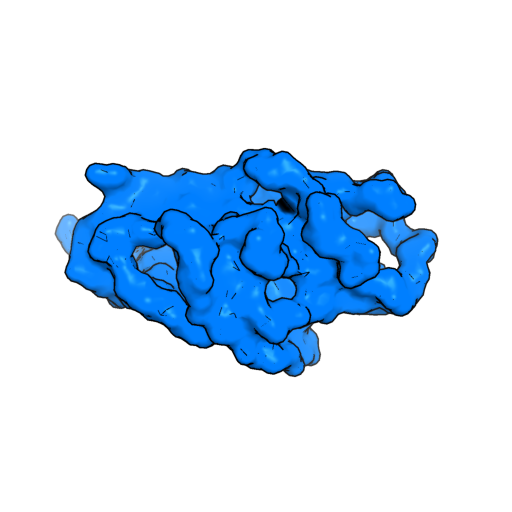AA-334 / TIGR4) (NCBI:txid170187)

Sequence (177 aa):
LNIAKSETKVYTGEGVDSVYRVPIYYKLKVTNDGSKLTFTYTVTYVNPKTNDLGNISSMRPGYSIYNSGTSTQTMLTLGSDLGKPSGVKNYITDKNGRQVLSYNTSTMTTQGSGYTWGNGAQMNGFFAKKGYGLTSSWTVPITGTDTSFTFTPYAARTDRIGINYFNGGGKVVESST

B-factor: mean 47.03, std 20.8, range [19.99, 135.6]

CATH classification: 2.60.40.3400

Radius of gyration: 16.0 Å; Cα contacts (8 Å, |Δi|>4): 448; chains: 1; bounding box: 39×35×46 Å

Solvent-accessible surface area: 9172 Å² total; per-residue (Å²): 219,143,129,79,171,62,104,61,93,86,53,75,19,108,9,92,0,64,69,46,210,20,54,0,19,6,81,0,94,7,29,50,56,54,78,79,6,44,0,38,0,22,0,13,2,8,41,34,185,74,57,89,58,30,123,7,89,93,2,143,77,48,9,10,2,53,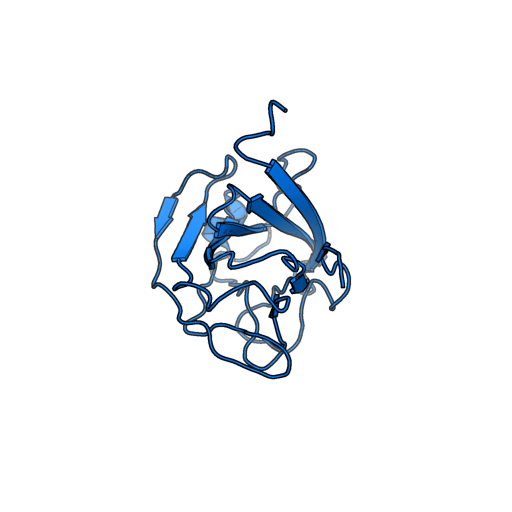0,8,3,73,108,57,38,41,1,0,33,36,14,99,40,17,22,166,6,43,37,0,132,2,35,0,6,38,96,103,51,159,111,62,58,78,88,119,77,0,98,21,80,80,122,52,103,4,46,6,7,39,126,28,10,71,1,47,1,87,30,2,71,127,2,43,2,0,1,0,17,5,42,0,58,33,94,36,131,28,30,19,6,38,0,11,0,0,0,0,65,42,113,116,62,54,65,22,9,9,132,40,54,39,103,5,98,33,86,76,164

InterPro domains:
  IPR019931 LPXTG cell wall anchor motif [PF00746] (4735-4773)
  IPR019931 LPXTG cell wall anchor motif [PS50847] (4740-4776)
  IPR026465 Serine-rich repeat adhesion glycoprotein, N-terminal domain [TIGR04224] (2-34)
  IPR050252 Beta/Gamma-Crystallin [PTHR11818] (70-535)

Foldseek 3Di:
DPDDQKDKDKDKDWFADPPQGAIKMKIWIWMCRPFKIKIKIKIAQQDPVVLHHDPPVVADQAWKKFWFADVLDAFKAWWDQKADKDWKWKAKAASVRHGDGTDDTWDWDDDDNHITTDVTDMDGPVSRVRGIIIMIMIMITGGDDWGWMKGFIFMDTPVCRNDGRRRRPPMRTGDDD

Nearest PDB structures (foldseek):
  3zgi-assembly1_A  TM=9.881E-01  e=9.392E-31  Streptococcus pneumoniae TIGR4
  4zk9-assembly1_A  TM=4.946E-01  e=9.528E+00  Orf virus (strain NZ2)